Protein AF-A0A7S2GRA8-F1 (afdb_monomer_lite)

Organism: NCBI:txid374047

Radius of gyration: 26.63 Å; chains: 1; bounding box: 42×101×62 Å

Foldseek 3Di:
DDDPCPPDDDDLQVLQLVLCVQQVQADPVSGGPLVVVLVVLVVVLVVCVVVVPPPVNVVSVVLNVLSSLLSLLSLLLVLLVVVQVDPDDDCPSLVSNLVSLVVCLVLLCVQPVVLSVLLCVQSPDDPVDDRHNVSSVSNLVSSLQRVVRSPHDQVSSGDHPNHRSNDDPPPPPPPCPPDDPDPDPPDDPDDPDPPPDD

Secondary structure (DSSP, 8-state):
------S---THHHHHHHHHHHHT-B-TTSSBHHHHHHHHHHHHHHHHHHTT-HHHHHHHHHHHHHHHHHHHHHHHHHHHHHHTT-SS--THHHHHHHHHHHHHHHHHHHH-HHHHHHHHHHS---SS-PPPHHHHHHHHHHHHHHGGGTT--HHHH-EETTEETTSPP------------SSSSS--SSSSSTTS--

Sequence (198 aa):
MAKEAKKGGMMMYSIANEQCNQFGVCTNSGGAKVNERLITLLYAGRSELTAVNCPPLHKTAKEIEMLLQVPLIQSTLSHMLNTGSKPSGGGGSFGALYAFSRSILPYIEEADREAAQVIARNIDFQLQNQPSNDSLDAATKALKGTIPKMGVDCDLVGRLDGRNVCASPASSRSGSVFWSLLLCAGLSLLGMVVAIVL

Structure (mmCIF, N/CA/C/O backbone):
data_AF-A0A7S2GRA8-F1
#
_entry.id   AF-A0A7S2GRA8-F1
#
loop_
_atom_site.group_PDB
_atom_site.id
_atom_site.type_symbol
_atom_site.label_atom_id
_atom_site.label_alt_id
_atom_site.label_comp_id
_atom_site.label_asym_id
_atom_site.label_entity_id
_atom_site.label_seq_id
_atom_site.pdbx_PDB_ins_code
_atom_site.Cartn_x
_atom_site.Cartn_y
_atom_site.Cartn_z
_atom_site.occupancy
_atom_site.B_iso_or_equiv
_atom_site.auth_seq_id
_atom_site.auth_comp_id
_atom_site.auth_asym_id
_atom_site.auth_atom_id
_atom_site.pdbx_PDB_model_num
ATOM 1 N N . MET A 1 1 ? -9.975 21.457 3.766 1.00 39.50 1 MET A N 1
ATOM 2 C CA . MET A 1 1 ? -9.103 20.668 2.868 1.00 39.50 1 MET A CA 1
ATOM 3 C C . MET A 1 1 ? -7.891 21.528 2.530 1.00 39.50 1 MET A C 1
ATOM 5 O O . MET A 1 1 ? -8.066 22.734 2.467 1.00 39.50 1 MET A O 1
ATOM 9 N N . ALA A 1 2 ? -6.704 20.931 2.382 1.00 39.34 2 ALA A N 1
ATOM 10 C CA . ALA A 1 2 ? -5.393 21.582 2.205 1.00 39.34 2 ALA A CA 1
ATOM 11 C C . ALA A 1 2 ? -4.771 22.221 3.465 1.00 39.34 2 ALA A C 1
ATOM 13 O O . ALA A 1 2 ? -4.639 23.435 3.584 1.00 39.34 2 ALA A O 1
ATOM 14 N N . LYS A 1 3 ? -4.302 21.383 4.394 1.00 38.22 3 LYS A N 1
ATOM 15 C CA . LYS A 1 3 ? -3.227 21.787 5.308 1.00 38.22 3 LYS A CA 1
ATOM 16 C C . LYS A 1 3 ? -2.264 20.627 5.542 1.00 38.22 3 LYS A C 1
ATOM 18 O O . LYS A 1 3 ? -2.129 20.192 6.668 1.00 38.22 3 LYS A O 1
ATOM 23 N N . GLU A 1 4 ? -1.643 20.129 4.470 1.00 45.66 4 GLU A N 1
ATOM 24 C CA . GLU A 1 4 ? -0.397 19.343 4.554 1.00 45.66 4 GLU A CA 1
ATOM 25 C C . GLU A 1 4 ? 0.332 19.204 3.199 1.00 45.66 4 GLU A C 1
ATOM 27 O O . GLU A 1 4 ? 0.914 18.183 2.873 1.00 45.66 4 GLU A O 1
ATOM 32 N N . ALA A 1 5 ? 0.402 20.282 2.409 1.00 42.47 5 ALA A N 1
ATOM 33 C CA . ALA A 1 5 ? 1.281 20.347 1.232 1.00 42.47 5 ALA A CA 1
ATOM 34 C C . ALA A 1 5 ? 2.752 20.615 1.626 1.00 42.47 5 ALA A C 1
ATOM 36 O O . ALA A 1 5 ? 3.385 21.540 1.119 1.00 42.47 5 ALA A O 1
ATOM 37 N N . LYS A 1 6 ? 3.296 19.859 2.590 1.00 43.56 6 LYS A N 1
ATOM 38 C CA . LYS A 1 6 ? 4.703 19.991 3.014 1.00 43.56 6 LYS A CA 1
ATOM 39 C C . LYS A 1 6 ? 5.491 18.683 2.963 1.00 43.56 6 LYS A C 1
ATOM 41 O O . LYS A 1 6 ? 6.445 18.502 3.712 1.00 43.56 6 LYS A O 1
ATOM 46 N N . LYS A 1 7 ? 5.138 17.812 2.020 1.00 54.25 7 LYS A N 1
ATOM 47 C CA . LYS A 1 7 ? 6.040 16.819 1.430 1.00 54.25 7 LYS A CA 1
ATOM 48 C C . LYS A 1 7 ? 5.776 16.852 -0.074 1.00 54.25 7 LYS A C 1
ATOM 50 O O . LYS A 1 7 ? 4.654 16.591 -0.481 1.00 54.25 7 LYS A O 1
ATOM 55 N N . GLY A 1 8 ? 6.745 17.320 -0.864 1.00 70.94 8 GLY A N 1
ATOM 56 C CA . GLY A 1 8 ? 6.542 17.702 -2.272 1.00 70.94 8 GLY A CA 1
ATOM 57 C C . GLY A 1 8 ? 5.859 16.629 -3.133 1.00 70.94 8 GLY A C 1
ATOM 58 O O . GLY A 1 8 ? 5.887 15.456 -2.787 1.00 70.94 8 GLY A O 1
ATOM 59 N N . GLY A 1 9 ? 5.264 17.036 -4.258 1.00 80.88 9 GLY A N 1
ATOM 60 C CA . GLY A 1 9 ? 4.579 16.157 -5.219 1.00 80.88 9 GLY A CA 1
ATOM 61 C C . GLY A 1 9 ? 3.047 16.235 -5.166 1.00 80.88 9 GLY A C 1
ATOM 62 O O . GLY A 1 9 ? 2.484 17.023 -4.415 1.00 80.88 9 GLY A O 1
ATOM 63 N N . MET A 1 10 ? 2.375 15.448 -6.013 1.00 87.25 10 MET A N 1
ATOM 64 C CA . MET A 1 10 ? 0.913 15.440 -6.189 1.00 87.25 10 MET A CA 1
ATOM 65 C C . MET A 1 10 ? 0.385 14.002 -6.307 1.00 87.25 10 MET A C 1
ATOM 67 O O . MET A 1 10 ? 1.147 13.079 -6.599 1.00 87.25 10 MET A O 1
ATOM 71 N N . MET A 1 11 ? -0.928 13.817 -6.126 1.00 89.44 11 MET A N 1
ATOM 72 C CA . MET A 1 11 ? -1.616 12.523 -6.280 1.00 89.44 11 MET A CA 1
ATOM 73 C C . MET A 1 11 ? -0.978 11.420 -5.409 1.00 89.44 11 MET A C 1
ATOM 75 O O . MET A 1 11 ? -0.678 11.658 -4.239 1.00 89.44 11 MET A O 1
ATOM 79 N N . MET A 1 12 ? -0.742 10.231 -5.974 1.00 91.81 12 MET A N 1
ATOM 80 C CA . MET A 1 12 ? -0.188 9.056 -5.287 1.00 91.81 12 MET A CA 1
ATOM 81 C C . MET A 1 12 ? 1.148 9.343 -4.600 1.00 91.81 12 MET A C 1
ATOM 83 O O . MET A 1 12 ? 1.412 8.802 -3.529 1.00 91.81 12 MET A O 1
ATOM 87 N N . TYR A 1 13 ? 1.951 10.249 -5.167 1.00 93.00 13 TYR A N 1
ATOM 8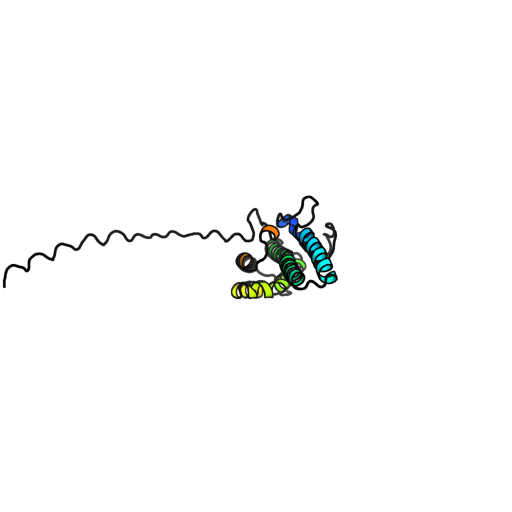8 C CA . TYR A 1 13 ? 3.219 10.650 -4.567 1.00 93.00 13 TYR A CA 1
ATOM 89 C C . TYR A 1 13 ? 3.011 11.377 -3.232 1.00 93.00 13 TYR A C 1
ATOM 91 O O . TYR A 1 13 ? 3.686 11.062 -2.250 1.00 93.00 13 TYR A O 1
ATOM 99 N N . SER A 1 14 ? 2.061 12.322 -3.185 1.00 92.56 14 SER A N 1
ATOM 100 C CA . SER A 1 14 ? 1.700 13.041 -1.951 1.00 92.56 14 SER A CA 1
ATOM 101 C C . SER A 1 14 ? 1.118 12.082 -0.922 1.00 92.56 14 SER A C 1
ATOM 103 O O . SER A 1 14 ? 1.583 12.051 0.212 1.00 92.56 14 SER A O 1
ATOM 105 N N . ILE A 1 15 ? 0.181 11.229 -1.350 1.00 92.31 15 ILE A N 1
ATOM 106 C CA . ILE A 1 15 ? -0.487 10.256 -0.478 1.00 92.31 15 ILE A CA 1
ATOM 107 C C . ILE A 1 15 ? 0.546 9.337 0.188 1.00 92.31 15 ILE A C 1
ATOM 109 O O . ILE A 1 15 ? 0.558 9.201 1.408 1.00 92.31 15 ILE A O 1
ATOM 113 N N . ALA A 1 16 ? 1.479 8.761 -0.574 1.00 94.75 16 ALA A N 1
ATOM 114 C CA . ALA A 1 16 ? 2.522 7.910 -0.003 1.00 94.75 16 ALA A CA 1
ATOM 115 C C . ALA A 1 16 ? 3.389 8.657 1.029 1.00 94.75 16 ALA A C 1
ATOM 117 O O . ALA A 1 16 ? 3.732 8.112 2.080 1.00 94.75 16 ALA A O 1
ATOM 118 N N . ASN A 1 17 ? 3.731 9.920 0.759 1.00 93.19 17 ASN A N 1
ATOM 119 C CA . ASN A 1 17 ? 4.527 10.741 1.671 1.00 93.19 17 ASN A CA 1
ATOM 120 C C . ASN A 1 17 ? 3.779 11.094 2.967 1.00 93.19 17 ASN A C 1
ATOM 122 O O . ASN A 1 17 ? 4.399 11.121 4.037 1.00 93.19 17 ASN A O 1
ATOM 126 N N . GLU A 1 18 ? 2.477 11.369 2.880 1.00 90.12 18 GLU A N 1
ATOM 127 C CA . GLU A 1 18 ? 1.597 11.607 4.032 1.00 90.12 18 GLU A CA 1
ATOM 128 C C . GLU A 1 18 ? 1.580 10.375 4.948 1.00 90.12 18 GLU A C 1
ATOM 130 O O . GLU A 1 18 ? 1.816 10.487 6.153 1.00 90.12 18 GLU A O 1
ATOM 135 N N . GLN A 1 19 ? 1.456 9.180 4.365 1.00 91.44 19 GLN A N 1
ATOM 136 C CA . GLN A 1 19 ? 1.376 7.936 5.127 1.00 91.44 19 GLN A CA 1
ATOM 137 C C . GLN A 1 19 ? 2.722 7.447 5.680 1.00 91.44 19 GLN A C 1
ATOM 139 O O . GLN A 1 19 ? 2.749 6.777 6.714 1.00 91.44 19 GLN A O 1
ATOM 144 N N . CYS A 1 20 ? 3.856 7.774 5.049 1.00 93.50 20 CYS A N 1
ATOM 145 C CA . CYS A 1 20 ? 5.119 7.087 5.345 1.00 93.50 20 CYS A CA 1
ATOM 146 C C . CYS A 1 20 ? 5.547 7.151 6.823 1.00 93.50 20 CYS A C 1
ATOM 148 O O . CYS A 1 20 ? 6.129 6.189 7.326 1.00 93.50 20 CYS A O 1
ATOM 150 N N . ASN A 1 21 ? 5.241 8.254 7.522 1.00 90.75 21 ASN A N 1
ATOM 151 C CA . ASN A 1 21 ? 5.603 8.439 8.931 1.00 90.75 21 ASN A CA 1
ATOM 152 C C . ASN A 1 21 ? 4.830 7.466 9.824 1.00 90.75 21 ASN A C 1
ATOM 154 O O . ASN A 1 21 ? 5.428 6.776 10.645 1.00 90.75 21 ASN A O 1
ATOM 158 N N . GLN A 1 22 ? 3.509 7.395 9.638 1.00 90.25 22 GLN A N 1
ATOM 159 C CA . GLN A 1 22 ? 2.635 6.537 10.435 1.00 90.25 22 GLN A CA 1
ATOM 160 C C . GLN A 1 22 ? 2.973 5.056 10.247 1.00 90.25 22 GLN A C 1
ATOM 162 O O . GLN A 1 22 ? 2.867 4.282 11.193 1.00 90.25 22 GLN A O 1
ATOM 167 N N . PHE A 1 23 ? 3.406 4.678 9.042 1.00 94.50 23 PHE A N 1
ATOM 168 C CA . PHE A 1 23 ? 3.730 3.294 8.702 1.00 94.50 23 PHE A CA 1
ATOM 169 C C . PHE A 1 23 ? 5.214 2.933 8.882 1.00 94.50 23 PHE A C 1
ATOM 171 O O . PHE A 1 23 ? 5.594 1.777 8.697 1.00 94.50 23 PHE A O 1
ATOM 178 N N . GLY A 1 24 ? 6.073 3.895 9.243 1.00 94.06 24 GLY A N 1
ATOM 179 C CA . GLY A 1 24 ? 7.511 3.669 9.424 1.00 94.06 24 GLY A CA 1
ATOM 180 C C . GLY A 1 24 ? 8.257 3.304 8.133 1.00 94.06 24 GLY A C 1
ATOM 181 O O . GLY A 1 24 ? 9.246 2.573 8.174 1.00 94.06 24 GLY A O 1
ATOM 182 N N . VAL A 1 25 ? 7.783 3.790 6.982 1.00 95.38 25 VAL A N 1
ATOM 183 C CA . VAL A 1 25 ? 8.318 3.467 5.641 1.00 95.38 25 VAL A CA 1
ATOM 184 C C . VAL A 1 25 ? 8.860 4.692 4.904 1.00 95.38 25 VAL A C 1
ATOM 186 O O . VAL A 1 25 ? 8.956 4.698 3.675 1.00 95.38 25 VAL A O 1
ATOM 189 N N . CYS A 1 26 ? 9.224 5.745 5.637 1.00 94.19 26 CYS A N 1
ATOM 190 C CA . CYS A 1 26 ? 9.976 6.848 5.050 1.00 94.19 26 CYS A CA 1
ATOM 191 C C . CYS A 1 26 ? 11.440 6.447 4.799 1.00 94.19 26 CYS A C 1
ATOM 193 O O . CYS A 1 26 ? 11.995 5.549 5.439 1.00 94.19 26 CYS A O 1
ATOM 195 N N . THR A 1 27 ? 12.064 7.128 3.852 1.00 92.25 27 THR A N 1
ATOM 196 C CA . THR A 1 27 ? 13.487 7.066 3.537 1.00 92.25 27 THR A CA 1
ATOM 197 C C . THR A 1 27 ? 14.236 8.101 4.378 1.00 92.25 27 THR A C 1
ATOM 199 O O . THR A 1 27 ? 13.631 8.976 5.004 1.00 92.25 27 THR A O 1
ATOM 202 N N . ASN A 1 28 ? 15.568 8.041 4.380 1.00 87.44 28 ASN A N 1
ATOM 203 C CA . ASN A 1 28 ? 16.399 8.996 5.126 1.00 87.44 28 ASN A CA 1
ATOM 204 C C . ASN A 1 28 ? 16.268 10.439 4.605 1.00 87.44 28 ASN A C 1
ATOM 206 O O . ASN A 1 28 ? 16.544 11.383 5.337 1.00 87.44 28 ASN A O 1
ATOM 210 N N . SER A 1 29 ? 15.832 10.617 3.354 1.00 83.69 29 SER A N 1
ATOM 211 C CA . SER A 1 29 ? 15.541 11.922 2.748 1.00 83.69 29 SER A CA 1
ATOM 212 C C . SER A 1 29 ? 14.146 12.460 3.107 1.00 83.69 29 SER A C 1
ATOM 214 O O . SER A 1 29 ? 13.801 13.575 2.721 1.00 83.69 29 SER A O 1
ATOM 216 N N . GLY A 1 30 ? 13.339 11.693 3.852 1.00 83.00 30 GLY A N 1
ATOM 217 C CA . GLY A 1 30 ? 11.997 12.073 4.305 1.00 83.00 30 GLY A CA 1
ATOM 218 C C . GLY A 1 30 ? 10.858 11.747 3.327 1.00 83.00 30 GLY A C 1
ATOM 219 O O . GLY A 1 30 ? 9.699 12.037 3.639 1.00 83.00 30 GLY A O 1
ATOM 220 N N . GLY A 1 31 ? 11.160 11.144 2.171 1.00 89.62 31 GLY A N 1
ATOM 221 C CA . GLY A 1 31 ? 10.169 10.652 1.205 1.00 89.62 31 GLY A CA 1
ATOM 222 C C . GLY A 1 31 ? 9.675 9.238 1.528 1.00 89.62 31 GLY A C 1
ATOM 223 O O . GLY A 1 31 ? 10.259 8.540 2.348 1.00 89.62 31 GLY A O 1
ATOM 224 N N . ALA A 1 32 ? 8.593 8.786 0.900 1.00 94.56 32 ALA A N 1
ATOM 225 C CA . ALA A 1 32 ? 8.132 7.403 1.032 1.00 94.56 32 ALA A CA 1
ATOM 226 C C . ALA A 1 32 ? 8.989 6.432 0.202 1.00 94.56 32 ALA A C 1
ATOM 228 O O . ALA A 1 32 ? 9.234 6.685 -0.977 1.00 94.56 32 ALA A O 1
ATOM 229 N N . LYS A 1 33 ? 9.361 5.270 0.761 1.00 95.94 33 LYS A N 1
ATOM 230 C CA . LYS A 1 33 ? 10.101 4.217 0.028 1.00 95.94 33 LYS A CA 1
ATOM 231 C C . LYS A 1 33 ? 9.391 3.772 -1.258 1.00 95.94 33 LYS A C 1
ATOM 233 O O . LYS A 1 33 ? 10.037 3.545 -2.278 1.00 95.94 33 LYS A O 1
ATOM 238 N N . VAL A 1 34 ? 8.056 3.708 -1.227 1.00 96.81 34 VAL A N 1
ATOM 239 C CA . VAL A 1 34 ? 7.224 3.384 -2.401 1.00 96.81 34 VAL A CA 1
ATOM 240 C C . VAL A 1 34 ? 7.456 4.367 -3.549 1.00 96.81 34 VAL A C 1
ATOM 242 O O . VAL A 1 34 ? 7.523 3.942 -4.697 1.00 96.81 34 VAL A O 1
ATOM 245 N N . ASN A 1 35 ? 7.637 5.660 -3.261 1.00 95.62 35 ASN A N 1
ATOM 246 C CA . ASN A 1 35 ? 7.857 6.671 -4.294 1.00 95.62 35 ASN A CA 1
ATOM 247 C C . ASN A 1 35 ? 9.194 6.471 -5.021 1.00 95.62 35 ASN A C 1
ATOM 249 O O . ASN A 1 35 ? 9.237 6.554 -6.247 1.00 95.62 35 ASN A O 1
ATOM 253 N N . GLU A 1 36 ? 10.272 6.158 -4.294 1.00 94.19 36 GLU A N 1
ATOM 254 C CA . GLU A 1 36 ? 11.581 5.867 -4.901 1.00 94.19 36 GLU A CA 1
ATOM 255 C C . GLU A 1 36 ? 11.516 4.622 -5.799 1.00 94.19 36 GLU A C 1
ATOM 257 O O . GLU A 1 36 ? 12.028 4.623 -6.926 1.00 94.19 36 GLU A O 1
ATOM 262 N N . ARG A 1 37 ? 10.818 3.573 -5.339 1.00 96.19 37 ARG A N 1
ATOM 263 C CA . ARG A 1 37 ? 10.623 2.353 -6.129 1.00 96.19 37 ARG A CA 1
ATOM 264 C C . ARG A 1 37 ? 9.773 2.608 -7.374 1.00 96.19 37 ARG A C 1
ATOM 266 O O . ARG A 1 37 ? 10.152 2.177 -8.461 1.00 96.19 37 ARG A O 1
ATOM 273 N N . LEU A 1 38 ? 8.670 3.342 -7.232 1.00 96.50 38 LEU A N 1
ATOM 274 C CA . LEU A 1 38 ? 7.765 3.675 -8.329 1.00 96.50 38 LEU A CA 1
ATOM 275 C C . LEU A 1 38 ? 8.483 4.470 -9.426 1.00 96.50 38 LEU A C 1
ATOM 277 O O . LEU A 1 38 ? 8.381 4.124 -10.599 1.00 96.50 38 LEU A O 1
ATOM 281 N N . ILE A 1 39 ? 9.265 5.489 -9.055 1.00 95.19 39 ILE A N 1
ATOM 282 C CA . ILE A 1 39 ? 10.054 6.280 -10.012 1.00 95.19 39 ILE A CA 1
ATOM 283 C C . ILE A 1 39 ? 11.056 5.392 -10.759 1.00 95.19 39 ILE A C 1
ATOM 285 O O . ILE A 1 39 ? 11.180 5.498 -11.978 1.00 95.19 39 ILE A O 1
ATOM 289 N N . THR A 1 40 ? 11.736 4.488 -10.050 1.00 96.94 40 THR A N 1
ATOM 290 C CA . THR A 1 40 ? 12.690 3.549 -10.661 1.00 96.94 40 THR A CA 1
ATOM 291 C C . THR A 1 40 ? 12.016 2.675 -11.722 1.00 96.94 40 THR A C 1
ATOM 293 O O . THR A 1 40 ? 12.534 2.537 -12.831 1.00 96.94 40 THR A O 1
ATOM 296 N N . LEU A 1 41 ? 10.835 2.132 -11.420 1.00 97.94 41 LEU A N 1
ATOM 297 C CA . LEU A 1 41 ? 10.081 1.304 -12.364 1.00 97.94 41 LEU A CA 1
ATOM 298 C C . LEU A 1 41 ? 9.517 2.107 -13.537 1.00 97.94 41 LEU A C 1
ATOM 300 O O . LEU A 1 41 ? 9.489 1.599 -14.651 1.00 97.94 41 LEU A O 1
ATOM 304 N N . LEU A 1 42 ? 9.125 3.367 -13.336 1.00 97.38 42 LEU A N 1
ATOM 305 C CA . LEU A 1 42 ? 8.699 4.234 -14.439 1.00 97.38 42 LEU A CA 1
ATOM 306 C C . LEU A 1 42 ? 9.846 4.497 -15.430 1.00 97.38 42 LEU A C 1
ATOM 308 O O . LEU A 1 42 ? 9.626 4.482 -16.642 1.00 97.38 42 LEU A O 1
ATOM 312 N N . TYR A 1 43 ? 11.078 4.682 -14.942 1.00 98.12 43 TYR A N 1
ATOM 313 C CA . TYR A 1 43 ? 12.256 4.773 -15.811 1.00 98.12 43 TYR A CA 1
ATOM 314 C C . TYR A 1 43 ? 12.559 3.452 -16.526 1.00 98.12 43 TYR A C 1
ATOM 316 O O . TYR A 1 43 ? 12.848 3.471 -17.725 1.00 98.12 43 TYR A O 1
ATOM 324 N N . ALA A 1 44 ? 12.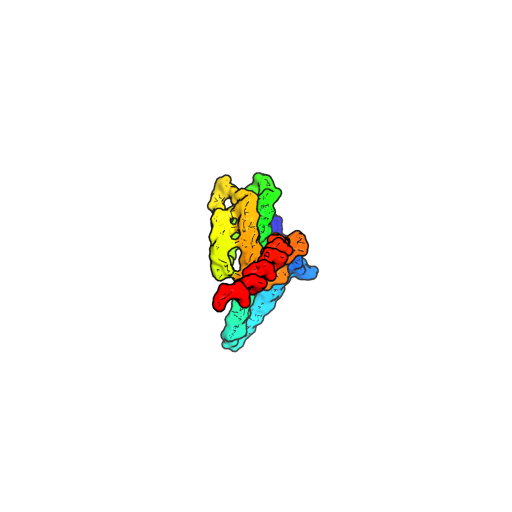456 2.317 -15.825 1.00 98.00 44 ALA A N 1
ATOM 325 C CA . ALA A 1 44 ? 12.618 0.995 -16.431 1.00 98.00 44 ALA A CA 1
ATOM 326 C C . ALA A 1 44 ? 11.582 0.762 -17.543 1.00 98.00 44 ALA A C 1
ATOM 328 O O . ALA A 1 44 ? 11.959 0.479 -18.678 1.00 98.00 44 ALA A O 1
ATOM 329 N N . GLY A 1 45 ? 10.301 1.015 -17.266 1.00 98.00 45 GLY A N 1
ATOM 330 C CA . GLY A 1 45 ? 9.210 0.856 -18.226 1.00 98.00 45 GLY A CA 1
ATOM 331 C C . GLY A 1 45 ? 9.359 1.765 -19.444 1.00 98.00 45 GLY A C 1
ATOM 332 O O . GLY A 1 45 ? 9.118 1.333 -20.569 1.00 98.00 45 GLY A O 1
ATOM 333 N N . ARG A 1 46 ? 9.842 3.005 -19.264 1.00 98.12 46 ARG A N 1
ATOM 334 C CA . ARG A 1 46 ? 10.195 3.883 -20.392 1.00 98.12 46 ARG A CA 1
ATOM 335 C C . ARG A 1 46 ? 11.272 3.253 -21.276 1.00 98.12 46 ARG A C 1
ATOM 337 O O . ARG A 1 46 ? 11.124 3.269 -22.494 1.00 98.12 46 ARG A O 1
ATOM 344 N N . SER A 1 47 ? 12.340 2.728 -20.678 1.00 98.06 47 SER A N 1
ATOM 345 C CA . SER A 1 47 ? 13.429 2.071 -21.412 1.00 98.06 47 SER A CA 1
ATOM 346 C C . SER A 1 47 ? 12.924 0.846 -22.184 1.00 98.06 47 SER A C 1
ATOM 348 O O . SER A 1 47 ? 13.180 0.700 -23.379 1.00 98.06 47 SER A O 1
ATOM 350 N N . GLU A 1 48 ? 12.117 0.009 -21.531 1.00 98.19 48 GLU A N 1
ATOM 351 C CA . GLU A 1 48 ? 11.522 -1.199 -22.112 1.00 98.19 48 GLU A CA 1
ATOM 352 C C . GLU A 1 48 ? 10.566 -0.875 -23.269 1.00 98.19 48 GLU A C 1
ATOM 354 O O . GLU A 1 48 ? 10.614 -1.544 -24.301 1.00 98.19 48 GLU A O 1
ATOM 359 N N . LEU A 1 49 ? 9.766 0.191 -23.145 1.00 97.44 49 LEU A N 1
ATOM 360 C CA . LEU A 1 49 ? 8.928 0.715 -24.227 1.00 97.44 49 LEU A CA 1
ATOM 361 C C . LEU A 1 49 ? 9.768 1.173 -25.421 1.00 97.44 49 LEU A C 1
ATOM 363 O O . LEU A 1 49 ? 9.465 0.809 -26.555 1.00 97.44 49 LEU A O 1
ATOM 367 N N . THR A 1 50 ? 10.837 1.940 -25.183 1.00 97.69 50 THR A N 1
ATOM 368 C CA . THR A 1 50 ? 11.714 2.410 -26.268 1.00 97.69 50 THR A CA 1
ATOM 369 C C . THR A 1 50 ? 12.465 1.274 -26.958 1.00 97.69 50 THR A C 1
ATOM 371 O O . THR A 1 50 ? 12.737 1.361 -28.151 1.00 97.69 50 THR A O 1
ATOM 374 N N . ALA A 1 51 ? 12.761 0.199 -26.227 1.00 97.38 51 ALA A N 1
ATOM 375 C CA . ALA A 1 51 ? 13.400 -1.002 -26.750 1.00 97.38 51 ALA A CA 1
ATOM 376 C C . ALA A 1 51 ? 12.406 -2.009 -27.361 1.00 97.38 51 ALA A C 1
ATOM 378 O O . ALA A 1 51 ? 12.835 -3.050 -27.853 1.00 97.38 51 ALA A O 1
ATOM 379 N N . VAL A 1 52 ? 11.095 -1.730 -27.318 1.00 97.06 52 VAL A N 1
ATOM 380 C CA . VAL A 1 52 ? 10.024 -2.631 -27.785 1.00 97.06 52 VAL A CA 1
ATOM 381 C C . VAL A 1 52 ? 10.095 -4.014 -27.106 1.00 97.06 52 VAL A C 1
ATOM 383 O O . VAL A 1 52 ? 9.843 -5.054 -27.710 1.00 97.06 52 VAL A O 1
ATOM 386 N N . ASN A 1 53 ? 10.456 -4.043 -25.820 1.00 97.19 53 ASN A N 1
ATOM 387 C CA . ASN A 1 53 ? 10.658 -5.278 -25.065 1.00 97.19 53 ASN A CA 1
ATOM 388 C C . ASN A 1 53 ? 9.435 -5.604 -24.190 1.00 97.19 53 ASN A C 1
ATOM 390 O O . ASN A 1 53 ? 9.357 -5.215 -23.024 1.00 97.19 53 ASN A O 1
ATOM 394 N N . CYS A 1 54 ? 8.454 -6.307 -24.765 1.00 96.50 54 CYS A N 1
ATOM 395 C CA . CYS A 1 54 ? 7.158 -6.553 -24.122 1.00 96.50 54 CYS A CA 1
ATOM 396 C C . CYS A 1 54 ? 7.203 -7.412 -22.839 1.00 96.50 54 CYS A C 1
ATOM 398 O O . CYS A 1 54 ? 6.485 -7.066 -21.899 1.00 96.50 54 CYS A O 1
ATOM 400 N N . PRO A 1 55 ? 7.985 -8.512 -22.737 1.00 97.31 55 PRO A N 1
ATOM 401 C CA . PRO A 1 55 ? 7.938 -9.354 -21.538 1.00 97.31 55 PRO A CA 1
ATOM 402 C C . PRO A 1 55 ? 8.411 -8.646 -20.250 1.00 97.31 55 PRO A C 1
ATOM 404 O O . PRO A 1 55 ? 7.690 -8.714 -19.251 1.00 97.31 55 PRO A O 1
ATOM 407 N N . PRO A 1 56 ? 9.551 -7.921 -20.233 1.00 97.06 56 PRO A N 1
ATOM 408 C CA . PRO A 1 56 ? 9.942 -7.098 -19.088 1.00 97.06 56 PRO A CA 1
ATOM 409 C C . PRO A 1 56 ? 8.949 -5.971 -18.816 1.00 97.06 56 PRO A C 1
ATOM 411 O O . PRO A 1 56 ? 8.547 -5.801 -17.669 1.00 97.06 56 PRO A O 1
ATOM 414 N N . LEU A 1 57 ? 8.448 -5.309 -19.866 1.00 97.81 57 LEU A N 1
ATOM 415 C CA . LEU A 1 57 ? 7.446 -4.253 -19.725 1.00 97.81 57 LEU A CA 1
ATOM 416 C C . LEU A 1 57 ? 6.190 -4.732 -18.990 1.00 97.81 57 LEU A C 1
ATOM 418 O O . LEU A 1 57 ? 5.695 -4.043 -18.100 1.00 97.81 57 LEU A O 1
ATOM 422 N N . HIS A 1 58 ? 5.688 -5.924 -19.323 1.00 97.81 58 HIS A N 1
ATOM 423 C CA . HIS A 1 58 ? 4.539 -6.511 -18.637 1.00 97.81 58 HIS A CA 1
ATOM 424 C C . HIS A 1 58 ? 4.826 -6.745 -17.145 1.00 97.81 58 HIS A C 1
ATOM 426 O O . HIS A 1 58 ? 3.981 -6.467 -16.293 1.00 97.81 58 HIS A O 1
ATOM 432 N N . LYS A 1 59 ? 6.032 -7.217 -16.806 1.00 97.56 59 LYS A N 1
ATOM 433 C CA . LYS A 1 59 ? 6.452 -7.394 -15.410 1.00 97.56 59 LYS A CA 1
ATOM 434 C C . LYS A 1 59 ? 6.549 -6.051 -14.678 1.00 97.56 59 LYS A C 1
ATOM 436 O O . LYS A 1 59 ? 6.020 -5.933 -13.576 1.00 97.56 59 LYS A O 1
ATOM 441 N N . THR A 1 60 ? 7.169 -5.048 -15.296 1.00 98.25 60 THR A N 1
ATOM 442 C CA . THR A 1 60 ? 7.310 -3.694 -14.746 1.00 98.25 60 THR A CA 1
ATOM 443 C C . THR A 1 60 ? 5.949 -3.046 -14.495 1.00 98.25 60 THR A C 1
ATOM 445 O O . THR A 1 60 ? 5.719 -2.502 -13.417 1.00 98.25 60 THR A O 1
ATOM 448 N N . ALA A 1 61 ? 5.017 -3.150 -15.448 1.00 97.56 61 ALA A N 1
ATOM 449 C CA . ALA A 1 61 ? 3.658 -2.630 -15.305 1.00 97.56 61 ALA A CA 1
ATOM 450 C C . ALA A 1 61 ? 2.917 -3.280 -14.127 1.00 97.56 61 ALA A C 1
ATOM 452 O O . ALA A 1 61 ? 2.318 -2.574 -13.316 1.00 97.56 61 ALA A O 1
ATOM 453 N N . LYS A 1 62 ? 3.026 -4.608 -13.983 1.00 96.31 62 LYS A N 1
ATOM 454 C CA . LYS A 1 62 ? 2.428 -5.326 -12.853 1.00 96.31 62 LYS A CA 1
ATOM 455 C C . LYS A 1 62 ? 3.047 -4.914 -11.516 1.00 96.31 62 LYS A C 1
ATOM 457 O O . LYS A 1 62 ? 2.335 -4.754 -10.533 1.00 96.31 62 LYS A O 1
ATOM 462 N N . GLU A 1 63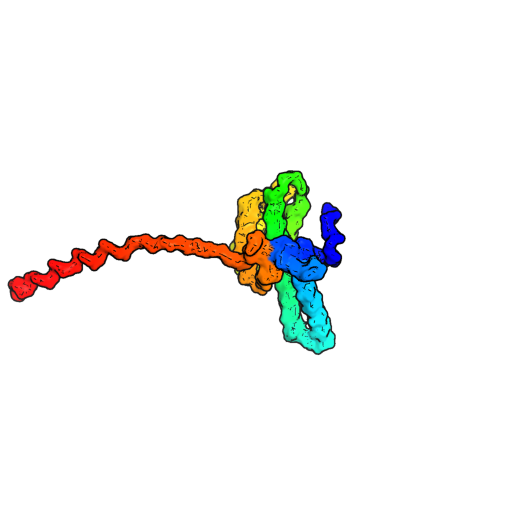 ? 4.357 -4.691 -11.458 1.00 96.94 63 GLU A N 1
ATOM 463 C CA . GLU A 1 63 ? 5.004 -4.221 -10.228 1.00 96.94 63 GLU A CA 1
ATOM 464 C C . GLU A 1 63 ? 4.572 -2.790 -9.855 1.00 96.94 63 GLU A C 1
ATOM 466 O O . GLU A 1 63 ? 4.325 -2.504 -8.683 1.00 96.94 63 GLU A O 1
ATOM 471 N N . ILE A 1 64 ? 4.403 -1.905 -10.845 1.00 97.50 64 ILE A N 1
ATOM 472 C CA . ILE A 1 64 ? 3.843 -0.559 -10.646 1.00 97.50 64 ILE A CA 1
ATOM 473 C C . ILE A 1 64 ? 2.426 -0.639 -10.073 1.00 97.50 64 ILE A C 1
ATOM 475 O O . ILE A 1 64 ? 2.128 0.051 -9.099 1.00 97.50 64 ILE A O 1
ATOM 479 N N . GLU A 1 65 ? 1.565 -1.482 -10.645 1.00 95.50 65 GLU A N 1
ATOM 480 C CA . GLU A 1 65 ? 0.196 -1.694 -10.168 1.00 95.50 65 GLU A CA 1
ATOM 481 C C . GLU A 1 65 ? 0.178 -2.095 -8.686 1.00 95.50 65 GLU A C 1
ATOM 483 O O . GLU A 1 65 ? -0.505 -1.459 -7.881 1.00 95.50 65 GLU A O 1
ATOM 488 N N . MET A 1 66 ? 1.002 -3.074 -8.301 1.00 95.62 66 MET A N 1
ATOM 489 C CA . MET A 1 66 ? 1.121 -3.520 -6.909 1.00 95.62 66 MET A CA 1
ATOM 490 C C . MET A 1 66 ? 1.608 -2.407 -5.972 1.00 95.62 66 MET A C 1
ATOM 492 O O . MET A 1 66 ? 1.108 -2.266 -4.856 1.00 95.62 66 MET A O 1
ATOM 496 N N . LEU A 1 67 ? 2.556 -1.578 -6.416 1.00 97.00 67 LEU A N 1
ATOM 497 C CA . LEU A 1 67 ? 3.066 -0.461 -5.617 1.00 97.00 67 LEU A CA 1
ATOM 498 C C . LEU A 1 67 ? 2.046 0.656 -5.430 1.00 97.00 67 LEU A C 1
ATOM 500 O O . LEU A 1 67 ? 2.032 1.282 -4.373 1.00 97.00 67 LEU A O 1
ATOM 504 N N . LEU A 1 68 ? 1.188 0.906 -6.420 1.00 96.50 68 LEU A N 1
ATOM 505 C CA . LEU A 1 68 ? 0.126 1.906 -6.315 1.00 96.50 68 LEU A CA 1
ATOM 506 C C . LEU A 1 68 ? -0.950 1.499 -5.301 1.00 96.50 68 LEU A C 1
ATOM 508 O O . LEU A 1 68 ? -1.570 2.372 -4.697 1.00 96.50 68 LEU A O 1
ATOM 512 N N . GLN A 1 69 ? -1.137 0.201 -5.050 1.00 97.00 69 GLN A N 1
ATOM 513 C CA . GLN A 1 69 ? -2.057 -0.275 -4.013 1.00 97.00 69 GLN A CA 1
ATOM 514 C C . GLN A 1 69 ? -1.558 0.039 -2.594 1.00 97.00 69 GLN A C 1
ATOM 516 O O . GLN A 1 69 ? -2.369 0.308 -1.709 1.00 97.00 69 GLN A O 1
ATOM 521 N N . VAL A 1 70 ? -0.239 0.065 -2.363 1.00 97.44 70 VAL A N 1
ATOM 522 C CA . VAL A 1 70 ? 0.357 0.298 -1.033 1.00 97.44 70 VAL A CA 1
ATOM 523 C C . VAL A 1 70 ? -0.120 1.602 -0.370 1.00 97.44 70 VAL A C 1
ATOM 525 O O . VAL A 1 70 ? -0.659 1.522 0.738 1.00 97.44 70 VAL A O 1
ATOM 528 N N . PRO A 1 71 ? 0.008 2.795 -0.988 1.00 96.44 71 PRO A N 1
ATOM 529 C CA . PRO A 1 71 ? -0.464 4.033 -0.374 1.00 96.44 71 PRO A CA 1
ATOM 530 C C . PRO A 1 71 ? -1.983 4.044 -0.173 1.00 96.44 71 PRO A C 1
ATOM 532 O O . PRO A 1 71 ? -2.455 4.610 0.806 1.00 96.44 71 PRO A O 1
ATOM 535 N N . LEU A 1 72 ? -2.762 3.371 -1.027 1.00 97.12 72 LEU A N 1
ATOM 536 C CA . LEU A 1 72 ? -4.215 3.282 -0.853 1.00 97.12 72 LEU A CA 1
ATOM 537 C C . LEU A 1 72 ? -4.597 2.412 0.352 1.00 97.12 72 LEU A C 1
ATOM 539 O O . LEU A 1 72 ? -5.483 2.782 1.125 1.00 97.12 72 LEU A O 1
ATOM 543 N N . ILE A 1 73 ? -3.904 1.286 0.553 1.00 97.31 73 ILE A N 1
ATOM 544 C CA . ILE A 1 73 ? -4.041 0.435 1.744 1.00 97.31 73 ILE A CA 1
ATOM 545 C C . ILE A 1 73 ? -3.680 1.238 2.998 1.00 97.31 73 ILE A C 1
ATOM 547 O O . ILE A 1 73 ? -4.441 1.257 3.968 1.00 97.31 73 ILE A O 1
ATOM 551 N N . GLN A 1 74 ? -2.543 1.937 2.969 1.00 96.12 74 GLN A N 1
ATOM 552 C CA . GLN A 1 74 ? -2.070 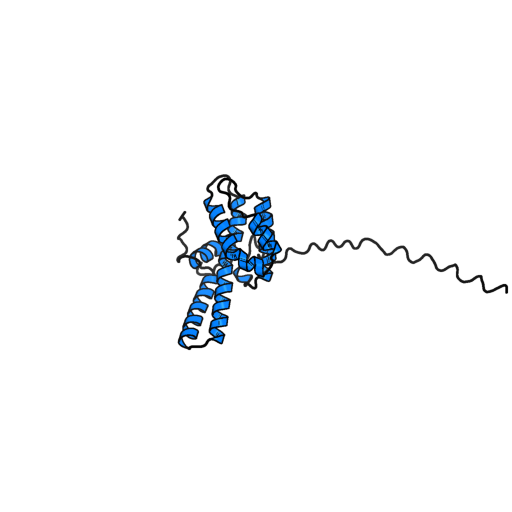2.750 4.086 1.00 96.12 74 GLN A CA 1
ATOM 553 C C . GLN A 1 74 ? -3.047 3.874 4.437 1.00 96.12 74 GLN A C 1
ATOM 555 O O . GLN A 1 74 ? -3.354 4.077 5.613 1.00 96.12 74 GLN A O 1
ATOM 560 N N . SER A 1 75 ? -3.552 4.604 3.443 1.00 94.75 75 SER A N 1
ATOM 561 C CA . SER A 1 75 ? -4.542 5.662 3.652 1.00 94.75 75 SER A CA 1
ATOM 562 C C . SER A 1 75 ? -5.852 5.104 4.181 1.00 94.75 75 SER A C 1
ATOM 564 O O . SER A 1 75 ? -6.384 5.639 5.150 1.00 94.75 75 SER A O 1
ATOM 566 N N . THR A 1 76 ? -6.334 3.987 3.631 1.00 95.31 76 THR A N 1
ATOM 567 C CA . THR A 1 76 ? -7.549 3.327 4.126 1.00 95.31 76 THR A CA 1
ATOM 568 C C . THR A 1 76 ? -7.412 2.970 5.608 1.00 95.31 76 THR A C 1
ATOM 570 O O . THR A 1 76 ? -8.238 3.388 6.416 1.00 95.31 76 THR A O 1
ATOM 573 N N . LEU A 1 77 ? -6.334 2.280 5.997 1.00 94.50 77 LEU A N 1
ATOM 574 C CA . LEU A 1 77 ? -6.086 1.902 7.393 1.00 94.50 77 LEU A CA 1
ATOM 575 C C . LEU A 1 77 ? -5.921 3.115 8.314 1.00 94.50 77 LEU A C 1
ATOM 577 O O . LEU A 1 77 ? -6.498 3.153 9.397 1.00 94.50 77 LEU A O 1
ATOM 581 N N . SER A 1 78 ? -5.154 4.120 7.896 1.00 92.12 78 SER A N 1
ATOM 582 C CA . SER A 1 78 ? -4.960 5.337 8.685 1.00 92.12 78 SER A CA 1
ATOM 583 C C . SER A 1 78 ? -6.276 6.061 8.935 1.00 92.12 78 SER A C 1
ATOM 585 O O . SER A 1 78 ? -6.572 6.432 10.071 1.00 92.12 78 SER A O 1
ATOM 587 N N . HIS A 1 79 ? -7.107 6.214 7.904 1.00 90.88 79 HIS A N 1
ATOM 588 C CA . HIS A 1 79 ? -8.402 6.854 8.059 1.00 90.88 79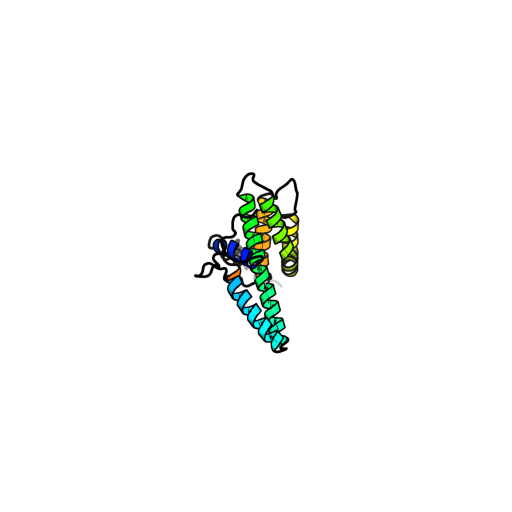 HIS A CA 1
ATOM 589 C C . HIS A 1 79 ? -9.370 6.018 8.905 1.00 90.88 79 HIS A C 1
ATOM 591 O O . HIS A 1 79 ? -10.117 6.618 9.676 1.00 90.88 79 HIS A O 1
ATOM 597 N N . MET A 1 80 ? -9.341 4.679 8.848 1.00 90.50 80 MET A N 1
ATOM 598 C CA . MET A 1 80 ? -10.134 3.835 9.761 1.00 90.50 80 MET A CA 1
ATOM 599 C C . MET A 1 80 ? -9.770 4.118 11.226 1.00 90.50 80 MET A C 1
ATOM 601 O O . MET A 1 80 ? -10.649 4.399 12.036 1.00 90.50 80 MET A O 1
ATOM 605 N N . LEU A 1 81 ? -8.473 4.135 11.548 1.00 86.81 81 LEU A N 1
ATOM 606 C CA . LEU A 1 81 ? -7.973 4.327 12.917 1.00 86.81 81 LEU A CA 1
ATOM 607 C C . LEU A 1 81 ? -8.196 5.753 13.444 1.00 86.81 81 LEU A C 1
ATOM 609 O O . LEU A 1 81 ? -8.473 5.970 14.623 1.00 86.81 81 LEU A O 1
ATOM 613 N N . ASN A 1 82 ? -8.096 6.745 12.561 1.00 81.25 82 ASN A N 1
ATOM 614 C CA . ASN A 1 82 ? -8.183 8.152 12.938 1.00 81.25 82 ASN A CA 1
ATOM 615 C C . ASN A 1 82 ? -9.621 8.696 12.960 1.00 81.25 82 ASN A C 1
ATOM 617 O O . ASN A 1 82 ? -9.864 9.721 13.599 1.00 81.25 82 ASN A O 1
ATOM 621 N N . THR A 1 83 ? -10.573 8.036 12.287 1.00 73.50 83 THR A N 1
ATOM 622 C CA . THR A 1 83 ? -11.979 8.485 12.241 1.00 73.50 83 THR A CA 1
ATOM 623 C C . THR A 1 83 ? -12.695 8.268 13.580 1.00 73.50 83 THR A C 1
ATOM 625 O O . THR A 1 83 ? -13.452 9.141 13.986 1.00 73.50 83 THR A O 1
ATOM 628 N N . GLY A 1 84 ? -12.391 7.196 14.323 1.00 58.88 84 GLY A N 1
ATOM 629 C CA . GLY A 1 84 ? -12.976 6.948 15.655 1.00 58.88 84 GLY A CA 1
ATOM 630 C C . GLY A 1 84 ? -12.434 7.844 16.781 1.00 58.88 84 GLY A C 1
ATOM 631 O O . GLY A 1 84 ? -13.043 7.953 17.842 1.00 58.88 84 GLY A O 1
ATOM 632 N N . SER A 1 85 ? -11.301 8.520 16.555 1.00 53.34 85 SER A N 1
ATOM 633 C CA . SER A 1 85 ? -10.553 9.253 17.593 1.00 53.34 85 SER A CA 1
ATOM 634 C C . SER A 1 85 ? -10.848 10.761 17.655 1.00 53.34 85 SER A C 1
ATOM 636 O O . SER A 1 85 ? -10.307 11.454 18.516 1.00 53.34 85 SER A O 1
ATOM 638 N N . LYS A 1 86 ? -11.672 11.309 16.749 1.00 48.88 86 LYS A N 1
ATOM 639 C CA . LYS A 1 86 ? -11.998 12.748 16.711 1.00 48.88 86 LYS A CA 1
ATOM 640 C C . LYS A 1 86 ? -13.486 12.977 16.993 1.00 48.88 86 LYS A C 1
ATOM 642 O O . LYS A 1 86 ? -14.302 12.735 16.104 1.00 48.88 86 LYS A O 1
ATOM 647 N N . PRO A 1 87 ? -13.861 13.481 18.185 1.00 40.28 87 PRO A N 1
ATOM 648 C CA . PRO A 1 87 ? -15.235 13.878 18.443 1.00 40.28 87 PRO A CA 1
ATOM 649 C C . PRO A 1 87 ? -15.562 15.107 17.585 1.00 40.28 87 PRO A C 1
ATOM 651 O O . PRO A 1 87 ? -14.847 16.106 17.619 1.00 40.28 87 PRO A O 1
ATOM 654 N N . SER A 1 88 ? -16.635 15.006 16.796 1.00 43.59 88 SER A N 1
ATOM 655 C CA . SER A 1 88 ? -17.322 16.113 16.111 1.00 43.59 88 SER A CA 1
ATOM 656 C C . SER A 1 88 ? -16.418 17.092 15.340 1.00 43.59 88 SER A C 1
ATOM 658 O O . SER A 1 88 ? -16.052 18.156 15.836 1.00 43.59 88 SER A O 1
ATOM 660 N N . GLY A 1 89 ? -16.101 16.771 14.081 1.00 38.66 89 GLY A N 1
ATOM 661 C CA . GLY A 1 89 ? -15.328 17.681 13.231 1.00 38.66 89 GLY A CA 1
ATOM 662 C C . GLY A 1 89 ? -15.158 17.244 11.777 1.00 38.66 89 GLY A C 1
ATOM 663 O O . GLY A 1 89 ? -14.039 16.996 11.342 1.00 38.66 89 GLY A O 1
ATOM 664 N N . GLY A 1 90 ? -16.258 17.208 11.016 1.00 42.16 90 GLY A N 1
ATOM 665 C CA . GLY A 1 90 ? -16.255 17.292 9.549 1.00 42.16 90 GLY A CA 1
ATOM 666 C C . GLY A 1 90 ? -16.176 15.961 8.792 1.00 42.16 90 GLY A C 1
ATOM 667 O O . GLY A 1 90 ? -15.170 15.256 8.827 1.00 42.16 90 GLY A O 1
ATOM 668 N N . GLY A 1 91 ? -17.203 15.670 7.985 1.00 50.31 91 GLY A N 1
ATOM 669 C CA . GLY A 1 91 ? -17.294 14.496 7.100 1.00 50.31 91 GLY A CA 1
ATOM 670 C C . GLY A 1 91 ? -16.173 14.335 6.056 1.00 50.31 91 GLY A C 1
ATOM 671 O O . GLY A 1 91 ? -16.177 13.359 5.315 1.00 50.31 91 GLY A O 1
ATOM 672 N N . GLY A 1 92 ? -15.181 15.234 6.012 1.00 58.84 92 GLY A N 1
ATOM 673 C CA . GLY A 1 92 ? -14.014 15.126 5.132 1.00 58.84 92 GLY A CA 1
ATOM 674 C C . GLY A 1 92 ? -13.119 13.915 5.426 1.00 58.84 92 GLY A C 1
ATOM 675 O O . GLY A 1 92 ? -12.615 13.313 4.484 1.00 58.84 92 GLY A O 1
ATOM 676 N N . SER A 1 93 ? -12.964 13.510 6.696 1.00 74.88 93 SER A N 1
ATOM 677 C CA . SER A 1 93 ? -12.185 12.301 7.043 1.00 74.88 93 SER A CA 1
ATOM 678 C C . SER A 1 93 ? -12.889 11.023 6.585 1.00 74.88 93 SER A C 1
ATOM 680 O O . SER A 1 93 ? -12.249 10.102 6.083 1.00 74.88 93 SER A O 1
ATOM 682 N N . PHE A 1 94 ? -14.219 10.986 6.704 1.00 82.81 94 PHE A N 1
ATOM 683 C CA . PHE A 1 94 ? -15.006 9.828 6.297 1.00 82.81 94 PHE A CA 1
ATOM 684 C C . PHE A 1 94 ? -15.178 9.737 4.774 1.00 82.81 94 PHE A C 1
ATOM 686 O O . PHE A 1 94 ? -15.082 8.651 4.215 1.00 82.81 94 PHE A O 1
ATOM 693 N N . GLY A 1 95 ? -15.349 10.867 4.081 1.00 86.50 95 GLY A N 1
ATOM 694 C CA . GLY A 1 95 ? -15.354 10.893 2.616 1.00 86.50 95 GLY A CA 1
ATOM 695 C C . GLY A 1 95 ? -14.038 10.385 2.022 1.00 86.50 95 GLY A C 1
ATOM 696 O O . GLY A 1 95 ? -14.059 9.585 1.089 1.00 86.50 95 GLY A O 1
ATOM 697 N N . ALA A 1 96 ? -12.900 10.778 2.607 1.00 88.38 96 ALA A N 1
ATOM 698 C CA . ALA A 1 96 ? -11.594 10.241 2.229 1.00 88.38 96 ALA A CA 1
ATOM 699 C C . ALA A 1 96 ? -11.498 8.732 2.506 1.00 88.38 96 ALA A C 1
ATOM 701 O O . ALA A 1 96 ? -11.114 7.978 1.614 1.00 88.38 96 ALA A O 1
ATOM 702 N N . LEU A 1 97 ? -11.913 8.276 3.698 1.00 91.44 97 LEU A N 1
ATOM 703 C CA . LEU A 1 97 ? -11.962 6.849 4.031 1.00 91.44 97 LEU A CA 1
ATOM 704 C C . LEU A 1 97 ? -12.773 6.052 3.003 1.00 91.44 97 LEU A C 1
ATOM 706 O O . LEU A 1 97 ? -12.300 5.039 2.490 1.00 91.44 97 LEU A O 1
ATOM 710 N N . TYR A 1 98 ? -13.981 6.520 2.687 1.00 93.00 98 TYR A N 1
ATOM 711 C CA . TYR A 1 98 ? -14.844 5.881 1.705 1.00 93.00 98 TYR A CA 1
ATOM 712 C C . TYR A 1 98 ? -14.159 5.818 0.338 1.00 93.00 98 TYR A C 1
ATOM 714 O O . TYR A 1 98 ? -14.026 4.729 -0.214 1.00 93.00 98 TYR A O 1
ATOM 722 N N . ALA A 1 99 ? -13.645 6.941 -0.170 1.00 93.69 99 ALA A N 1
ATOM 723 C CA . ALA A 1 99 ? -12.972 6.991 -1.466 1.00 93.69 99 ALA A CA 1
ATOM 724 C C . ALA A 1 99 ? -11.781 6.017 -1.548 1.00 93.69 99 ALA A C 1
ATOM 726 O O . ALA A 1 99 ? -11.702 5.224 -2.488 1.00 93.69 99 ALA A O 1
ATOM 727 N N . PHE A 1 100 ? -10.897 6.015 -0.544 1.00 95.56 100 PHE A N 1
ATOM 728 C CA . PHE A 1 100 ? -9.761 5.093 -0.511 1.00 95.56 100 PHE A CA 1
ATOM 729 C C . PHE A 1 100 ? -10.213 3.636 -0.401 1.00 95.56 100 PHE A C 1
ATOM 731 O O . PHE A 1 100 ? -9.774 2.814 -1.204 1.00 95.56 100 PHE A O 1
ATOM 738 N N . SER A 1 101 ? -11.155 3.324 0.493 1.00 96.06 101 SER A N 1
ATOM 739 C CA . SER A 1 101 ? -11.659 1.955 0.655 1.00 96.06 101 SER A CA 1
ATOM 740 C C . SER A 1 101 ? -12.275 1.407 -0.636 1.00 96.06 101 SER A C 1
ATOM 742 O O . SER A 1 101 ? -12.007 0.266 -1.002 1.00 96.06 101 SER A O 1
ATOM 744 N N . ARG A 1 102 ? -13.029 2.229 -1.382 1.00 96.81 102 ARG A N 1
ATOM 745 C CA . ARG A 1 102 ? -13.639 1.839 -2.661 1.00 96.81 102 ARG A CA 1
ATOM 746 C C . ARG A 1 102 ? -12.613 1.677 -3.773 1.00 96.81 102 ARG A C 1
ATOM 748 O O . ARG A 1 102 ? -12.797 0.806 -4.614 1.00 96.81 102 ARG A O 1
ATOM 755 N N . SER A 1 103 ? -11.528 2.451 -3.754 1.00 96.44 103 SER A N 1
ATOM 756 C CA . SER A 1 103 ? -10.463 2.335 -4.758 1.00 96.44 103 SER A CA 1
ATOM 757 C C . SER A 1 103 ? -9.710 1.000 -4.698 1.00 96.44 103 SER A C 1
ATOM 759 O O . SER A 1 103 ? -9.274 0.508 -5.734 1.00 96.44 103 SER A O 1
ATOM 761 N N . ILE A 1 104 ? -9.592 0.393 -3.509 1.00 96.88 104 ILE A N 1
ATOM 762 C CA . ILE A 1 104 ? -8.892 -0.891 -3.322 1.00 96.88 104 ILE A CA 1
ATOM 763 C C . ILE A 1 104 ? -9.827 -2.093 -3.219 1.00 96.88 104 ILE A C 1
ATOM 765 O O . ILE A 1 104 ? -9.364 -3.229 -3.270 1.00 96.88 104 ILE A O 1
ATOM 769 N N . LEU A 1 105 ? -11.134 -1.859 -3.085 1.00 97.69 105 LEU A N 1
ATOM 770 C CA . LEU A 1 105 ? -12.120 -2.910 -2.863 1.00 97.69 105 LEU A CA 1
ATOM 771 C C . LEU A 1 105 ? -12.092 -4.030 -3.919 1.00 97.69 105 LEU A C 1
ATOM 773 O O . LEU A 1 105 ? -12.175 -5.182 -3.502 1.00 97.69 105 LEU A O 1
ATOM 777 N N . PRO A 1 106 ? -11.915 -3.759 -5.230 1.00 97.56 106 PRO A N 1
ATOM 778 C CA . PRO A 1 106 ? -11.824 -4.828 -6.227 1.00 97.56 106 PRO A CA 1
ATOM 779 C C . PRO A 1 106 ? -10.641 -5.779 -5.990 1.00 97.56 106 PRO A C 1
ATOM 781 O O . PRO A 1 106 ? -10.801 -6.991 -6.084 1.00 97.56 106 PRO A O 1
ATOM 784 N N . TYR A 1 107 ? -9.477 -5.247 -5.602 1.00 97.50 107 TYR A N 1
ATOM 785 C CA . TYR A 1 107 ? -8.292 -6.056 -5.287 1.00 97.50 107 TYR A CA 1
ATOM 786 C C . TYR A 1 107 ? -8.472 -6.855 -3.992 1.00 97.50 107 TYR A C 1
ATOM 788 O O . TYR A 1 107 ? -7.999 -7.983 -3.870 1.00 97.50 107 TYR A O 1
ATOM 796 N N . ILE A 1 108 ? -9.176 -6.280 -3.011 1.00 98.06 108 ILE A N 1
ATOM 797 C CA . ILE A 1 108 ? -9.550 -6.997 -1.788 1.00 98.06 108 ILE A CA 1
ATOM 798 C C . ILE A 1 108 ? -10.510 -8.133 -2.133 1.00 98.06 108 ILE A C 1
ATOM 800 O O . ILE A 1 108 ? -10.333 -9.225 -1.616 1.00 98.06 108 ILE A O 1
ATOM 804 N N . GLU A 1 109 ? -11.500 -7.903 -2.998 1.00 98.31 109 GLU A N 1
ATOM 805 C CA . GLU A 1 109 ? -12.471 -8.926 -3.394 1.00 98.31 109 GLU A CA 1
ATOM 806 C C . GLU A 1 109 ? -11.817 -10.088 -4.146 1.00 98.31 109 GLU A C 1
ATOM 808 O O . GLU A 1 109 ? -12.181 -11.241 -3.911 1.00 98.31 109 GLU A O 1
ATOM 813 N N . GLU A 1 110 ? -10.832 -9.802 -5.001 1.00 97.56 110 GLU A N 1
ATOM 814 C CA . GLU A 1 110 ? -10.025 -10.829 -5.668 1.00 97.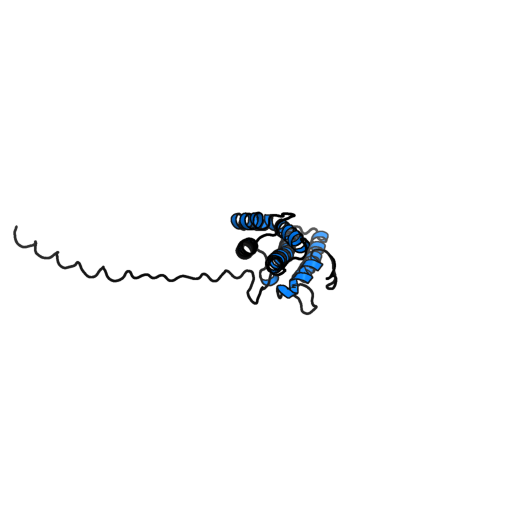56 110 GLU A CA 1
ATOM 815 C C . GLU A 1 110 ? -9.255 -11.699 -4.659 1.00 97.56 110 GLU A C 1
ATOM 817 O O . GLU A 1 110 ? -9.165 -12.915 -4.828 1.00 97.56 110 GLU A O 1
ATOM 822 N N . ALA A 1 111 ? -8.742 -11.099 -3.581 1.00 97.25 111 ALA A N 1
ATOM 823 C CA . ALA A 1 111 ? -7.959 -11.794 -2.561 1.00 97.25 111 ALA A CA 1
ATOM 824 C C . ALA A 1 111 ? -8.808 -12.479 -1.464 1.00 97.25 111 ALA A C 1
ATOM 826 O O . ALA A 1 111 ? -8.404 -13.507 -0.912 1.00 97.25 111 ALA A O 1
ATOM 827 N N . ASP A 1 112 ? -9.946 -11.888 -1.094 1.00 98.06 112 ASP A N 1
ATOM 828 C CA . ASP A 1 112 ? -10.853 -12.316 -0.023 1.00 98.06 112 ASP A CA 1
ATOM 829 C C . ASP A 1 112 ? -12.229 -11.629 -0.175 1.00 98.06 112 ASP A C 1
ATOM 831 O O . ASP A 1 112 ? -12.456 -10.495 0.273 1.00 98.06 112 ASP A O 1
ATOM 835 N N . ARG A 1 113 ? -13.169 -12.325 -0.824 1.00 98.25 113 ARG A N 1
ATOM 836 C CA . ARG A 1 113 ? -14.508 -11.796 -1.119 1.00 98.25 113 ARG A CA 1
ATOM 837 C C . ARG A 1 113 ? -15.297 -11.474 0.151 1.00 98.25 113 ARG A C 1
ATOM 839 O O . ARG A 1 113 ? -15.992 -10.458 0.203 1.00 98.25 113 ARG A O 1
ATOM 846 N N . GLU A 1 114 ? -15.204 -12.306 1.182 1.00 98.12 114 GLU A N 1
ATOM 847 C CA . GLU A 1 114 ? -15.888 -12.094 2.456 1.00 98.12 114 GLU A CA 1
ATOM 848 C C . GLU A 1 114 ? -15.388 -10.822 3.152 1.00 98.12 114 GLU A C 1
ATOM 850 O O . GLU A 1 114 ? -16.196 -10.007 3.612 1.00 98.12 114 GLU A O 1
ATOM 855 N N . ALA A 1 115 ? -14.071 -10.605 3.187 1.00 97.94 115 ALA A N 1
ATOM 856 C CA . ALA A 1 115 ? -13.480 -9.393 3.742 1.00 97.94 115 ALA A CA 1
ATOM 857 C C . ALA A 1 115 ? -13.903 -8.139 2.966 1.00 97.94 115 ALA A C 1
ATOM 859 O O . ALA A 1 115 ? -14.253 -7.130 3.586 1.00 97.94 115 ALA A O 1
ATOM 860 N N . ALA A 1 116 ? -13.952 -8.205 1.631 1.00 98.25 116 ALA A N 1
ATOM 861 C CA . ALA A 1 116 ? -14.449 -7.106 0.806 1.00 98.25 116 ALA A CA 1
ATOM 862 C C . ALA A 1 116 ? -15.892 -6.735 1.174 1.00 98.25 116 ALA A C 1
ATOM 864 O O . ALA A 1 116 ? -16.203 -5.562 1.382 1.00 98.25 116 ALA A O 1
ATOM 865 N N . GLN A 1 117 ? -16.771 -7.721 1.366 1.00 98.12 117 GLN A N 1
ATOM 866 C CA . GLN A 1 117 ? -18.138 -7.452 1.808 1.00 98.12 117 GLN A CA 1
ATOM 867 C C . GLN A 1 117 ? -18.202 -6.828 3.209 1.00 98.12 117 GLN A C 1
ATOM 869 O O . GLN A 1 117 ? -19.020 -5.938 3.452 1.00 98.12 117 GLN A O 1
ATOM 874 N N . VAL A 1 118 ? -17.360 -7.279 4.146 1.00 98.12 118 VAL A N 1
ATOM 875 C CA . VAL A 1 118 ? -17.275 -6.683 5.489 1.00 98.12 118 VAL A CA 1
ATOM 876 C C . VAL A 1 118 ? -16.867 -5.216 5.395 1.00 98.12 118 VAL A C 1
ATOM 878 O O . VAL A 1 118 ? -17.523 -4.374 6.006 1.00 98.12 118 VAL A O 1
ATOM 881 N N . ILE A 1 119 ? -15.846 -4.892 4.603 1.00 97.56 119 ILE A N 1
ATOM 882 C CA . ILE A 1 119 ? -15.378 -3.514 4.410 1.00 97.56 119 ILE A CA 1
ATOM 883 C C . ILE A 1 119 ? -16.462 -2.669 3.735 1.00 97.56 119 ILE A C 1
ATOM 885 O O . ILE A 1 119 ? -16.785 -1.588 4.221 1.00 97.56 119 ILE A O 1
ATOM 889 N N . ALA A 1 120 ? -17.084 -3.179 2.671 1.00 96.56 120 ALA A N 1
ATOM 890 C CA . ALA A 1 120 ? -18.116 -2.471 1.920 1.00 96.56 120 ALA A CA 1
ATOM 891 C C . ALA A 1 120 ? -19.348 -2.120 2.764 1.00 96.56 120 ALA A C 1
ATOM 893 O O . ALA A 1 120 ? -19.915 -1.045 2.574 1.00 96.56 120 ALA A O 1
ATOM 894 N N . ARG A 1 121 ? -19.763 -3.015 3.671 1.00 95.75 121 ARG A N 1
ATOM 895 C CA . ARG A 1 121 ? -20.908 -2.795 4.569 1.00 95.75 121 ARG A CA 1
ATOM 896 C C . ARG A 1 121 ? -20.581 -1.850 5.723 1.00 95.75 121 ARG A C 1
ATOM 898 O O . ARG A 1 121 ? -21.431 -1.065 6.116 1.00 95.75 121 ARG A O 1
ATOM 905 N N . ASN A 1 122 ? -19.374 -1.941 6.281 1.00 94.00 122 ASN A N 1
ATOM 906 C CA . ASN A 1 122 ? -18.981 -1.145 7.447 1.00 94.00 122 ASN A CA 1
ATOM 907 C C . ASN A 1 122 ? -18.444 0.248 7.082 1.00 94.00 122 ASN A C 1
ATOM 909 O O . ASN A 1 122 ? -18.409 1.130 7.935 1.00 94.00 122 ASN A O 1
ATOM 913 N N . ILE A 1 123 ? -18.039 0.458 5.827 1.00 92.00 123 ILE A N 1
ATOM 914 C CA . ILE A 1 123 ? -17.608 1.750 5.276 1.00 92.00 123 ILE A CA 1
ATOM 915 C C . ILE A 1 123 ? -18.557 2.125 4.138 1.00 92.00 123 ILE A C 1
ATOM 917 O O . ILE A 1 123 ? -18.179 2.269 2.971 1.00 92.00 123 ILE A O 1
ATOM 921 N N . ASP A 1 124 ? -19.836 2.226 4.478 1.00 88.25 124 ASP A N 1
ATOM 922 C CA . ASP A 1 124 ? -20.854 2.720 3.563 1.00 88.25 124 ASP A CA 1
ATOM 923 C C . ASP A 1 124 ? -21.110 4.207 3.801 1.00 88.25 124 ASP A C 1
ATOM 925 O O . ASP A 1 124 ? -21.323 4.636 4.936 1.00 88.25 124 ASP A O 1
ATOM 929 N N . PHE A 1 125 ? -21.036 5.011 2.740 1.00 81.31 125 PHE A N 1
ATOM 930 C CA . PHE A 1 125 ? -21.064 6.460 2.887 1.00 81.31 125 PHE A CA 1
ATOM 931 C C . PHE A 1 125 ? -22.477 6.955 3.176 1.00 81.31 125 PHE A C 1
ATOM 933 O O . PHE A 1 125 ? -23.351 6.912 2.312 1.00 81.31 125 PHE A O 1
ATOM 940 N N . GLN A 1 126 ? -22.679 7.511 4.368 1.00 78.06 126 GLN A N 1
ATOM 941 C CA . GLN A 1 126 ? -23.916 8.177 4.749 1.00 78.06 126 GLN A CA 1
ATOM 942 C C . GLN A 1 126 ? -23.634 9.639 5.106 1.00 78.06 126 GLN A C 1
ATOM 944 O O . GLN A 1 126 ? -22.744 9.946 5.894 1.00 78.06 126 GLN A O 1
ATOM 949 N N . LEU A 1 127 ? -24.416 10.559 4.531 1.00 70.75 127 LEU A N 1
ATOM 950 C CA . LEU A 1 127 ? -24.243 12.004 4.739 1.00 70.75 127 LEU A CA 1
ATOM 951 C C . LEU A 1 127 ? -24.444 12.430 6.200 1.00 70.75 127 LEU A C 1
ATOM 953 O O . LEU A 1 127 ? -23.844 13.407 6.638 1.00 70.75 127 LEU A O 1
ATOM 957 N N . GLN A 1 128 ? -25.306 11.716 6.924 1.00 72.06 128 GLN A N 1
ATOM 958 C CA . GLN A 1 128 ? -25.750 12.084 8.272 1.00 72.06 128 GLN A CA 1
ATOM 959 C C . GLN A 1 128 ? -25.153 11.196 9.369 1.00 72.06 128 GLN A C 1
ATOM 961 O O . GLN A 1 128 ? -25.161 11.587 10.531 1.00 72.06 128 GLN A O 1
ATOM 966 N N . ASN A 1 129 ? -24.608 10.030 9.009 1.00 74.25 129 ASN A N 1
ATOM 967 C CA . ASN A 1 129 ? -24.126 9.041 9.966 1.00 74.25 129 ASN A CA 1
ATOM 968 C C . ASN A 1 129 ? -22.694 8.641 9.626 1.00 74.25 129 ASN A C 1
ATOM 970 O O . ASN A 1 129 ? -22.397 8.225 8.508 1.00 74.25 129 ASN A O 1
ATOM 974 N N . GLN A 1 130 ? -21.808 8.741 10.610 1.00 77.25 130 GLN A N 1
ATOM 975 C CA . GLN A 1 130 ? -20.486 8.135 10.520 1.00 77.25 130 GLN A CA 1
ATOM 976 C C . GLN A 1 130 ? -20.554 6.671 10.977 1.00 77.25 130 GLN A C 1
ATOM 978 O O . GLN A 1 130 ? -21.413 6.333 11.797 1.00 77.25 130 GLN A O 1
ATOM 983 N N . PRO A 1 131 ? -19.671 5.797 10.463 1.00 84.25 131 PRO A N 1
ATOM 984 C CA . PRO A 1 131 ? -19.572 4.426 10.942 1.00 84.25 131 PRO A CA 1
ATOM 985 C C . PRO A 1 131 ? -19.237 4.414 12.435 1.00 84.25 131 PRO A C 1
ATOM 987 O O . PRO A 1 131 ? -18.469 5.249 12.918 1.00 84.25 131 PRO A O 1
ATOM 990 N N . SER A 1 132 ? -19.815 3.460 13.162 1.00 87.75 132 SER A N 1
ATOM 991 C CA . SER A 1 132 ? -19.479 3.247 14.568 1.00 87.75 132 SER A CA 1
ATOM 992 C C . SER A 1 132 ? -18.040 2.742 14.712 1.00 87.75 132 SER A C 1
ATOM 994 O O . SER A 1 132 ? -17.449 2.215 13.764 1.00 87.75 132 SER A O 1
ATOM 996 N N . ASN A 1 133 ? -17.480 2.851 15.919 1.00 87.50 133 ASN A N 1
ATOM 997 C CA . ASN A 1 133 ? -16.156 2.295 16.213 1.00 87.50 133 ASN A CA 1
ATOM 998 C C . ASN A 1 133 ? -16.106 0.780 15.948 1.00 87.50 133 ASN A C 1
ATOM 1000 O O . ASN A 1 133 ? -15.155 0.312 15.331 1.00 87.50 133 ASN A O 1
ATOM 1004 N N . ASP A 1 134 ? -17.167 0.039 16.287 1.00 90.62 134 ASP A N 1
ATOM 1005 C CA . ASP A 1 134 ? -17.263 -1.400 16.003 1.00 90.62 134 ASP A CA 1
ATOM 1006 C C . ASP A 1 134 ? -17.197 -1.696 14.497 1.00 90.62 134 ASP A C 1
ATOM 1008 O O . ASP A 1 134 ? -16.552 -2.655 14.066 1.00 90.62 134 ASP A O 1
ATOM 1012 N N . SER A 1 135 ? -17.831 -0.851 13.675 1.00 91.44 135 SER A N 1
ATOM 1013 C CA . SER A 1 135 ? -17.766 -0.962 12.218 1.00 91.44 135 SER A CA 1
ATOM 1014 C C . SER A 1 135 ? -16.361 -0.678 11.683 1.00 91.44 135 SER A C 1
ATOM 1016 O O . SER A 1 135 ? -15.867 -1.420 10.828 1.00 91.44 135 SER A O 1
ATOM 1018 N N . LEU A 1 136 ? -15.684 0.349 12.204 1.00 91.81 136 LEU A N 1
ATOM 1019 C CA . LEU A 1 136 ? -14.297 0.661 11.846 1.00 91.81 136 LEU A CA 1
ATOM 1020 C C . LEU A 1 136 ? -13.333 -0.462 12.258 1.00 91.81 136 LEU A C 1
ATOM 1022 O O . LEU A 1 136 ? -12.460 -0.832 11.469 1.00 91.81 136 LEU A O 1
ATOM 1026 N N . ASP A 1 137 ? -13.519 -1.060 13.433 1.00 91.94 137 ASP A N 1
ATOM 1027 C CA . ASP A 1 137 ? -12.705 -2.174 13.927 1.00 91.94 137 ASP A CA 1
ATOM 1028 C C . ASP A 1 137 ? -12.920 -3.449 13.106 1.00 91.94 137 ASP A C 1
ATOM 1030 O O . ASP A 1 137 ? -11.954 -4.116 12.715 1.00 91.94 137 ASP A O 1
ATOM 1034 N N . ALA A 1 138 ? -14.175 -3.771 12.774 1.00 95.38 138 ALA A N 1
ATOM 1035 C CA . ALA A 1 138 ? -14.506 -4.902 11.913 1.00 95.38 138 ALA A CA 1
ATOM 1036 C C . ALA A 1 138 ? -13.871 -4.753 10.521 1.00 95.38 138 ALA A C 1
ATOM 1038 O O . ALA A 1 138 ? -13.244 -5.693 10.022 1.00 95.38 138 ALA A O 1
ATOM 1039 N N . ALA A 1 139 ? -13.974 -3.565 9.916 1.00 95.88 139 ALA A N 1
ATOM 1040 C CA . ALA A 1 139 ? -13.374 -3.271 8.618 1.00 95.88 139 ALA A CA 1
ATOM 1041 C C . ALA A 1 139 ? -11.836 -3.289 8.672 1.00 95.88 139 ALA A C 1
ATOM 1043 O O . ALA A 1 139 ? -11.195 -3.850 7.783 1.00 95.88 139 ALA A O 1
ATOM 1044 N N . THR A 1 140 ? -11.240 -2.754 9.742 1.00 94.50 140 THR A N 1
ATOM 1045 C CA . THR A 1 140 ? -9.785 -2.770 9.962 1.00 94.50 140 THR A CA 1
ATOM 1046 C C . THR A 1 140 ? -9.263 -4.197 10.077 1.00 94.50 140 THR A C 1
ATOM 1048 O O . THR A 1 140 ? -8.269 -4.553 9.442 1.00 94.50 140 THR A O 1
ATOM 1051 N N . LYS A 1 141 ? -9.933 -5.042 10.868 1.00 94.75 141 LYS A N 1
ATOM 1052 C CA . LYS A 1 141 ? -9.561 -6.451 11.033 1.00 94.75 141 LYS A CA 1
ATOM 1053 C C . LYS A 1 141 ? -9.673 -7.218 9.716 1.00 94.75 141 LYS A C 1
ATOM 1055 O O . LYS A 1 141 ? -8.759 -7.976 9.396 1.00 94.75 141 LYS A O 1
ATOM 1060 N N . ALA A 1 142 ? -10.757 -7.004 8.967 1.00 97.06 142 ALA A N 1
ATOM 1061 C CA . ALA A 1 142 ? -10.950 -7.606 7.652 1.00 97.06 142 ALA A CA 1
ATOM 1062 C C . ALA A 1 142 ? -9.817 -7.208 6.696 1.00 97.06 142 ALA A C 1
ATOM 1064 O O . ALA A 1 142 ? -9.125 -8.082 6.182 1.00 97.06 142 ALA A O 1
ATOM 1065 N N . LEU A 1 143 ? -9.540 -5.906 6.555 1.00 96.62 143 LEU A N 1
ATOM 1066 C CA . LEU A 1 143 ? -8.486 -5.415 5.668 1.00 96.62 143 LEU A CA 1
ATOM 1067 C C . LEU A 1 143 ? -7.109 -5.974 6.048 1.00 96.62 143 LEU A C 1
ATOM 1069 O O . LEU A 1 143 ? -6.417 -6.526 5.197 1.00 96.62 143 LEU A O 1
ATOM 1073 N N . LYS A 1 144 ? -6.718 -5.905 7.328 1.00 95.25 144 LYS A N 1
ATOM 1074 C CA . LYS A 1 144 ? -5.418 -6.432 7.787 1.00 95.25 144 LYS A CA 1
ATOM 1075 C C . LYS A 1 144 ? -5.279 -7.938 7.546 1.00 95.25 144 LYS A C 1
ATOM 1077 O O . LYS A 1 144 ? -4.183 -8.395 7.238 1.00 95.25 144 LYS A O 1
ATOM 1082 N N . GLY A 1 145 ? -6.372 -8.697 7.652 1.00 94.75 145 GLY A N 1
ATOM 1083 C CA . GLY A 1 145 ? -6.398 -10.128 7.336 1.00 94.75 145 GLY A CA 1
ATOM 1084 C C . GLY A 1 145 ? -6.251 -10.442 5.842 1.00 94.75 145 GLY A C 1
ATOM 1085 O O . GLY A 1 145 ? -5.726 -11.502 5.499 1.00 94.75 145 GLY A O 1
ATOM 1086 N N . THR A 1 146 ? -6.670 -9.528 4.963 1.00 96.69 146 THR A N 1
ATOM 1087 C CA . THR A 1 146 ? -6.604 -9.707 3.505 1.00 96.69 146 THR A CA 1
ATOM 1088 C C . THR A 1 146 ? -5.267 -9.291 2.904 1.00 96.69 146 THR A C 1
ATOM 1090 O O . THR A 1 146 ? -4.816 -9.950 1.974 1.00 96.69 146 THR A O 1
ATOM 1093 N N . ILE A 1 147 ? -4.598 -8.255 3.429 1.00 96.00 147 ILE A N 1
ATOM 1094 C CA . ILE A 1 147 ? -3.350 -7.714 2.844 1.00 96.00 147 ILE A CA 1
ATOM 1095 C C . ILE A 1 147 ? -2.304 -8.803 2.516 1.00 96.00 147 ILE A C 1
ATOM 1097 O O . ILE A 1 147 ? -1.781 -8.774 1.401 1.00 96.00 147 ILE A O 1
ATOM 1101 N N . PRO A 1 148 ? -2.025 -9.804 3.381 1.00 94.31 148 PRO A N 1
ATOM 1102 C CA . PRO A 1 148 ? -1.063 -10.866 3.061 1.00 94.31 148 PRO A CA 1
ATOM 1103 C C . PRO A 1 148 ? -1.426 -11.712 1.829 1.00 94.31 148 PRO A C 1
ATOM 1105 O O . PRO A 1 148 ? -0.554 -12.347 1.244 1.00 94.31 148 PRO A O 1
ATOM 1108 N N . LYS A 1 149 ? -2.704 -11.735 1.434 1.00 94.69 149 LYS A N 1
ATOM 1109 C CA . LYS A 1 149 ? -3.223 -12.468 0.270 1.00 94.69 149 LYS A CA 1
ATOM 1110 C C . LYS A 1 149 ? -3.183 -11.643 -1.020 1.00 94.69 149 LYS A C 1
ATOM 1112 O O . LYS A 1 149 ? -3.291 -12.214 -2.096 1.00 94.69 149 LYS A O 1
ATOM 1117 N N . MET A 1 150 ? -3.021 -10.320 -0.928 1.00 94.19 150 MET A N 1
ATOM 1118 C CA . MET A 1 150 ? -3.065 -9.414 -2.086 1.00 94.19 150 MET A CA 1
ATOM 1119 C C . MET A 1 150 ? -1.771 -9.430 -2.914 1.00 94.19 150 MET A C 1
ATOM 1121 O O . MET A 1 150 ? -1.748 -8.885 -4.008 1.00 94.19 150 MET A O 1
ATOM 1125 N N . GLY A 1 151 ? -0.683 -10.024 -2.408 1.00 92.00 151 GLY A N 1
ATOM 1126 C CA . GLY A 1 151 ? 0.612 -10.075 -3.104 1.00 92.00 151 GLY A CA 1
ATOM 1127 C C . GLY A 1 151 ? 1.408 -8.763 -3.074 1.00 92.00 151 GLY A C 1
ATOM 1128 O O . GLY A 1 151 ? 2.401 -8.635 -3.788 1.00 92.00 151 GLY A O 1
ATOM 1129 N N . VAL A 1 152 ? 0.974 -7.781 -2.278 1.00 95.00 152 VAL A N 1
ATOM 1130 C CA . VAL A 1 152 ? 1.713 -6.531 -2.052 1.00 95.00 152 VAL A CA 1
ATOM 1131 C C . VAL A 1 152 ? 2.939 -6.773 -1.172 1.00 95.00 152 VAL A C 1
ATOM 1133 O O . VAL A 1 152 ? 2.947 -7.665 -0.322 1.00 95.00 152 VAL A O 1
ATOM 1136 N N . ASP A 1 153 ? 3.971 -5.948 -1.340 1.00 94.62 153 ASP A N 1
ATOM 1137 C CA . ASP A 1 153 ? 5.157 -6.002 -0.488 1.00 94.62 153 ASP A CA 1
ATOM 1138 C C . ASP A 1 153 ? 4.843 -5.440 0.909 1.00 94.62 153 ASP A C 1
ATOM 1140 O O . ASP A 1 153 ? 4.677 -4.234 1.115 1.00 94.62 153 ASP A O 1
ATOM 1144 N N . CYS A 1 154 ? 4.771 -6.338 1.885 1.00 94.12 154 CYS A N 1
ATOM 1145 C CA . CYS A 1 154 ? 4.454 -6.016 3.269 1.00 94.12 154 CYS A CA 1
ATOM 1146 C C . CYS A 1 154 ? 5.488 -5.127 3.964 1.00 94.12 154 CYS A C 1
ATOM 1148 O O . CYS A 1 154 ? 5.128 -4.412 4.904 1.00 94.12 154 CYS A O 1
ATOM 1150 N N . ASP A 1 155 ? 6.739 -5.112 3.505 1.00 94.38 155 ASP A N 1
ATOM 1151 C CA . ASP A 1 155 ? 7.754 -4.207 4.045 1.00 94.38 155 ASP A CA 1
ATOM 1152 C C . ASP A 1 155 ? 7.523 -2.765 3.578 1.00 94.38 155 ASP A C 1
ATOM 1154 O O . ASP A 1 155 ? 7.855 -1.815 4.294 1.00 94.38 155 ASP A O 1
ATOM 1158 N N . LEU A 1 156 ? 6.887 -2.592 2.414 1.00 96.19 156 LEU A N 1
ATOM 1159 C CA . LEU A 1 156 ? 6.447 -1.293 1.909 1.00 96.19 156 LEU A CA 1
ATOM 1160 C C . LEU A 1 156 ? 5.102 -0.857 2.494 1.00 96.19 156 LEU A C 1
ATOM 1162 O O . LEU A 1 156 ? 4.897 0.344 2.675 1.00 96.19 156 LEU A O 1
ATOM 1166 N N . VAL A 1 157 ? 4.213 -1.797 2.840 1.00 96.62 157 VAL A N 1
ATOM 1167 C CA . VAL A 1 157 ? 2.997 -1.491 3.619 1.00 96.62 157 VAL A CA 1
ATOM 1168 C C . VAL A 1 157 ? 3.377 -0.982 5.007 1.00 96.62 157 VAL A C 1
ATOM 1170 O O . VAL A 1 157 ? 2.843 0.037 5.442 1.00 96.62 157 VAL A O 1
ATOM 1173 N N . GLY A 1 158 ? 4.332 -1.633 5.673 1.00 95.50 158 GLY A N 1
ATOM 1174 C CA . GLY A 1 158 ? 4.956 -1.130 6.891 1.00 95.50 158 GLY A CA 1
ATOM 1175 C C . GLY A 1 158 ? 4.317 -1.612 8.193 1.00 95.50 158 GLY A C 1
ATOM 1176 O O . GLY A 1 158 ? 3.787 -2.722 8.307 1.00 95.50 158 GLY A O 1
ATOM 1177 N N . ARG A 1 159 ? 4.438 -0.789 9.238 1.00 94.06 159 ARG A N 1
ATOM 1178 C CA . ARG A 1 159 ? 4.086 -1.136 10.621 1.00 94.06 159 ARG A CA 1
ATOM 1179 C C . ARG A 1 159 ? 3.153 -0.099 11.228 1.00 94.06 159 ARG A C 1
ATOM 1181 O O . ARG A 1 159 ? 3.358 1.087 11.040 1.00 94.06 159 ARG A O 1
ATOM 1188 N N . LEU A 1 160 ? 2.200 -0.548 12.034 1.00 87.88 160 LEU A N 1
ATOM 1189 C CA . LEU A 1 160 ? 1.362 0.307 12.878 1.00 87.88 160 LEU A CA 1
ATOM 1190 C C . LEU A 1 160 ? 1.603 -0.066 14.340 1.00 87.88 160 LEU A C 1
ATOM 1192 O O . LEU A 1 160 ? 1.626 -1.254 14.671 1.00 87.88 160 LEU A O 1
ATOM 1196 N N . ASP A 1 161 ? 1.839 0.930 15.195 1.00 81.50 161 ASP A N 1
ATOM 1197 C CA . ASP A 1 161 ? 2.130 0.756 16.629 1.00 81.50 161 ASP A CA 1
ATOM 1198 C C . ASP A 1 161 ? 3.221 -0.290 16.901 1.00 81.50 161 ASP A C 1
ATOM 1200 O O . ASP A 1 161 ? 3.106 -1.174 17.753 1.00 81.50 161 ASP A O 1
ATOM 1204 N N . GLY A 1 162 ? 4.279 -0.250 16.088 1.00 78.44 162 GLY A N 1
ATOM 1205 C CA . GLY A 1 162 ? 5.407 -1.167 16.197 1.00 78.44 162 GLY A CA 1
ATOM 1206 C C . GLY A 1 162 ? 5.132 -2.596 15.720 1.00 78.44 162 GLY A C 1
ATOM 1207 O O . GLY A 1 162 ? 6.055 -3.405 15.775 1.00 78.44 162 GLY A O 1
ATOM 1208 N N . ARG A 1 163 ? 3.946 -2.932 15.193 1.00 84.38 163 ARG A N 1
ATOM 1209 C CA . ARG A 1 163 ? 3.623 -4.257 14.624 1.00 84.38 163 ARG A CA 1
ATOM 1210 C C . ARG A 1 163 ? 3.505 -4.196 13.104 1.00 84.38 163 ARG A C 1
ATOM 1212 O O . ARG A 1 163 ? 2.885 -3.280 12.576 1.00 84.38 163 ARG A O 1
ATOM 1219 N N . ASN A 1 164 ? 4.081 -5.174 12.400 1.00 88.12 164 ASN A N 1
ATOM 1220 C CA . ASN A 1 164 ? 3.923 -5.274 10.945 1.00 88.12 164 ASN A CA 1
ATOM 1221 C C . ASN A 1 164 ? 2.431 -5.438 10.606 1.00 88.12 164 ASN A C 1
ATOM 1223 O O . ASN A 1 164 ? 1.745 -6.252 11.225 1.00 88.12 164 ASN A O 1
ATOM 1227 N N . VAL A 1 165 ? 1.933 -4.636 9.662 1.00 91.38 165 VAL A N 1
ATOM 1228 C CA . VAL A 1 165 ? 0.517 -4.627 9.265 1.00 91.38 165 VAL A CA 1
ATOM 1229 C C . VAL A 1 165 ? 0.077 -5.988 8.730 1.00 91.38 165 VAL A C 1
ATOM 1231 O O . VAL A 1 165 ? -1.035 -6.416 9.024 1.00 91.38 165 VAL A O 1
ATOM 1234 N N . CYS A 1 166 ? 0.965 -6.671 8.009 1.00 90.81 166 CYS A N 1
ATOM 1235 C CA . CYS A 1 166 ? 0.743 -7.997 7.448 1.00 90.81 166 CYS A CA 1
ATOM 1236 C C . CYS A 1 166 ? 1.011 -9.145 8.423 1.00 90.81 166 CYS A C 1
ATOM 1238 O O . CYS A 1 166 ? 0.852 -10.309 8.050 1.00 90.81 166 CYS A O 1
ATOM 1240 N N . ALA A 1 167 ? 1.469 -8.871 9.649 1.00 84.69 167 ALA A N 1
ATOM 1241 C CA . ALA A 1 167 ? 1.653 -9.943 10.613 1.00 84.69 167 ALA A CA 1
ATOM 1242 C C . ALA A 1 167 ? 0.297 -10.607 10.872 1.00 84.69 167 ALA A C 1
ATOM 1244 O O . ALA A 1 167 ? -0.679 -9.934 11.212 1.00 84.69 167 ALA A O 1
ATOM 1245 N N . SER A 1 168 ? 0.242 -11.934 10.734 1.00 62.03 168 SER A N 1
ATOM 1246 C CA . SER A 1 168 ? -0.944 -12.679 11.146 1.00 62.03 168 SER A CA 1
ATOM 1247 C C . SER A 1 168 ? -1.235 -12.364 12.616 1.00 62.03 168 SER A C 1
ATOM 1249 O O . SER A 1 168 ? -0.289 -12.317 13.415 1.00 62.03 168 SER A O 1
ATOM 1251 N N . PRO A 1 169 ? -2.505 -12.148 13.010 1.00 54.69 169 PRO A N 1
ATOM 1252 C CA . PRO A 1 169 ? -2.835 -12.102 14.423 1.00 54.69 169 PRO A CA 1
ATOM 1253 C C . PRO A 1 169 ? -2.339 -13.418 15.011 1.00 54.69 169 PRO A C 1
ATOM 1255 O O . PRO A 1 169 ? -2.697 -14.481 14.501 1.00 54.69 169 PRO A O 1
ATOM 1258 N N . ALA A 1 170 ? -1.445 -13.340 16.002 1.00 48.81 170 ALA A N 1
ATOM 1259 C CA . ALA A 1 170 ? -0.896 -14.517 16.654 1.00 48.81 170 ALA A CA 1
ATOM 1260 C C . ALA A 1 170 ? -2.066 -15.449 16.962 1.00 48.81 170 ALA A C 1
ATOM 1262 O O . ALA A 1 170 ? -2.992 -15.064 17.680 1.00 48.81 170 ALA A O 1
ATOM 1263 N N . SER A 1 171 ? -2.074 -16.630 16.343 1.00 38.72 171 SER A N 1
ATOM 1264 C CA . SER A 1 171 ? -3.070 -17.638 16.647 1.00 38.72 171 SER A CA 1
ATOM 1265 C C . SER A 1 171 ? -2.961 -17.881 18.144 1.00 38.72 171 SER A C 1
ATOM 1267 O O . SER A 1 171 ? -1.962 -18.441 18.602 1.00 38.72 171 SER A O 1
ATOM 1269 N N . SER A 1 172 ? -3.952 -17.444 18.917 1.00 38.53 172 SER A N 1
ATOM 1270 C CA . SER A 1 172 ? -4.126 -17.971 20.257 1.00 38.53 172 SER A CA 1
ATOM 1271 C C . SER A 1 172 ? -4.521 -19.427 20.046 1.00 38.53 172 SER A C 1
ATOM 1273 O O . SER A 1 172 ? -5.692 -19.754 19.861 1.00 38.53 172 SER A O 1
ATOM 1275 N N . ARG A 1 173 ? -3.519 -20.306 19.933 1.00 40.41 173 ARG A N 1
ATOM 1276 C CA . ARG A 1 173 ? -3.700 -21.741 20.115 1.00 40.41 173 ARG A CA 1
ATOM 1277 C C . ARG A 1 173 ? -4.169 -21.878 21.557 1.00 40.41 173 ARG A C 1
ATOM 1279 O O . ARG A 1 173 ? -3.357 -21.963 22.472 1.00 40.41 173 ARG A O 1
ATOM 1286 N N . SER A 1 174 ? -5.484 -21.840 21.753 1.00 42.38 174 SER A N 1
ATOM 1287 C CA . SER A 1 174 ? -6.111 -22.372 22.952 1.00 42.38 174 SER A CA 1
ATOM 1288 C C . SER A 1 174 ? -5.776 -23.858 22.960 1.00 42.38 174 SER A C 1
ATOM 1290 O O . SER A 1 174 ? -6.391 -24.662 22.262 1.00 42.38 174 SER A O 1
ATOM 1292 N N . GLY A 1 175 ? -4.687 -24.204 23.641 1.00 42.72 175 GLY A N 1
ATOM 1293 C CA . GLY A 1 175 ? -4.295 -25.578 23.886 1.00 42.72 175 GLY A CA 1
ATOM 1294 C C . GLY A 1 175 ? -5.242 -26.187 24.907 1.00 42.72 175 GLY A C 1
ATOM 1295 O O . GLY A 1 175 ? -4.852 -26.401 26.047 1.00 42.72 175 GLY A O 1
ATOM 1296 N N . SER A 1 176 ? -6.484 -26.474 24.516 1.00 47.38 176 SER A N 1
ATOM 1297 C CA . SER A 1 176 ? -7.344 -27.388 25.263 1.00 47.38 176 SER A CA 1
ATOM 1298 C C . SER A 1 176 ? -6.971 -28.823 24.898 1.00 47.38 176 SER A C 1
ATOM 1300 O O . SER A 1 176 ? -7.702 -29.511 24.188 1.00 47.38 176 SER A O 1
ATOM 1302 N N . VAL A 1 177 ? -5.824 -29.292 25.397 1.00 51.75 177 VAL A N 1
ATOM 1303 C CA . VAL A 1 177 ? -5.604 -30.733 25.587 1.00 51.75 177 VAL A CA 1
ATOM 1304 C C . VAL A 1 177 ? -6.376 -31.111 26.848 1.00 51.75 177 VAL A C 1
ATOM 1306 O O . VAL A 1 177 ? -5.832 -31.233 27.943 1.00 51.75 177 VAL A O 1
ATOM 1309 N N . PHE A 1 178 ? -7.698 -31.165 26.698 1.00 48.94 178 PHE A N 1
ATOM 1310 C CA . PHE A 1 178 ? -8.614 -31.604 27.736 1.00 48.94 178 PHE A CA 1
ATOM 1311 C C . PHE A 1 178 ? -8.454 -33.122 27.876 1.00 48.94 178 PHE A C 1
ATOM 1313 O O . PHE A 1 178 ? -8.649 -33.874 26.925 1.00 48.94 178 PHE A O 1
ATOM 1320 N N . TRP A 1 179 ? -8.005 -33.522 29.063 1.00 42.66 179 TRP A N 1
ATOM 1321 C CA . TRP A 1 179 ? -7.904 -34.872 29.608 1.00 42.66 179 TRP A CA 1
ATOM 1322 C C . TRP A 1 179 ? -8.654 -35.976 28.847 1.00 42.66 179 TRP A C 1
ATOM 1324 O O . TRP A 1 179 ? -9.877 -36.064 28.885 1.00 42.66 179 TRP A O 1
ATOM 1334 N N . SER A 1 180 ? -7.911 -36.896 28.235 1.00 51.62 180 SER A N 1
ATOM 1335 C CA . SER A 1 180 ? -8.428 -38.203 27.808 1.00 51.62 180 SER A CA 1
ATOM 1336 C C . SER A 1 180 ? -7.327 -39.257 27.893 1.00 51.62 180 SER A C 1
ATOM 1338 O O . SER A 1 180 ? -6.949 -39.868 26.904 1.00 51.62 180 SER A O 1
ATOM 1340 N N . LEU A 1 181 ? -6.782 -39.454 29.094 1.00 48.06 181 LEU A N 1
ATOM 1341 C CA . LEU A 1 181 ? -5.921 -40.591 29.431 1.00 48.06 181 LEU A CA 1
ATOM 1342 C C . LEU A 1 181 ? -6.206 -41.014 30.876 1.00 48.06 181 LEU A C 1
ATOM 1344 O O . LEU A 1 181 ? -5.402 -40.760 31.762 1.00 48.06 181 LEU A O 1
ATOM 1348 N N . LEU A 1 182 ? -7.379 -41.607 31.130 1.00 53.09 182 LEU A N 1
ATOM 1349 C CA . LEU A 1 182 ? -7.645 -42.323 32.391 1.00 53.09 182 LEU A CA 1
ATOM 1350 C C . LEU A 1 182 ? -8.811 -43.334 32.312 1.00 53.09 182 LEU A C 1
ATOM 1352 O O . LEU A 1 182 ? -9.470 -43.584 33.313 1.00 53.09 182 LEU A O 1
ATOM 1356 N N . LEU A 1 183 ? -9.074 -43.944 31.145 1.00 54.22 183 LEU A N 1
ATOM 1357 C CA . LEU A 1 183 ? -10.171 -44.927 31.006 1.00 54.22 183 LEU A CA 1
ATOM 1358 C C . LEU A 1 183 ? -9.845 -46.225 30.237 1.00 54.22 183 LEU A C 1
ATOM 1360 O O . LEU A 1 183 ? -10.748 -47.022 30.017 1.00 54.22 183 LEU A O 1
ATOM 1364 N N . CYS A 1 184 ? -8.582 -46.511 29.895 1.00 46.09 184 CYS A N 1
ATOM 1365 C CA . CYS A 1 184 ? -8.224 -47.750 29.169 1.00 46.09 184 CYS A CA 1
ATOM 1366 C C . CYS A 1 184 ? -7.448 -48.812 29.974 1.00 46.09 184 CYS A C 1
ATOM 1368 O O . CYS A 1 184 ? -6.922 -49.743 29.378 1.00 46.09 184 CYS A O 1
ATOM 1370 N N . ALA A 1 185 ? -7.391 -48.742 31.308 1.00 45.84 185 ALA A N 1
ATOM 1371 C CA . ALA A 1 185 ? -6.659 -49.728 32.123 1.00 45.84 185 ALA A CA 1
ATOM 1372 C C . ALA A 1 185 ? -7.557 -50.537 33.085 1.00 45.84 185 ALA A C 1
ATOM 1374 O O . ALA A 1 185 ? -7.153 -50.815 34.209 1.00 45.84 185 ALA A O 1
ATOM 1375 N N . GLY A 1 186 ? -8.785 -50.886 32.673 1.00 46.66 186 GLY A N 1
ATOM 1376 C CA . GLY A 1 186 ? -9.783 -51.500 33.568 1.00 46.66 186 GLY A CA 1
ATOM 1377 C C . GLY A 1 186 ? -10.566 -52.712 33.050 1.00 46.66 186 GLY A C 1
ATOM 1378 O O . GLY A 1 186 ? -11.483 -53.141 33.740 1.00 46.66 186 GLY A O 1
ATOM 1379 N N . LEU A 1 187 ? -10.258 -53.282 31.879 1.00 51.66 187 LEU A N 1
ATOM 1380 C CA . LEU A 1 187 ? -10.936 -54.498 31.398 1.00 51.66 187 LEU A CA 1
ATOM 1381 C C . LEU A 1 187 ? -9.952 -55.488 30.758 1.00 51.66 187 LEU A C 1
ATOM 1383 O O . LEU A 1 187 ? -9.787 -55.533 29.544 1.00 51.66 187 LEU A O 1
ATOM 1387 N N . SER A 1 188 ? -9.314 -56.317 31.583 1.00 53.44 188 SER A N 1
ATOM 1388 C CA . SER A 1 188 ? -8.537 -57.478 31.115 1.00 53.44 188 SER A CA 1
ATOM 1389 C C . SER A 1 188 ? -8.612 -58.696 32.053 1.00 53.44 188 SER A C 1
ATOM 1391 O O . SER A 1 188 ? -7.686 -59.496 32.099 1.00 53.44 188 SER A O 1
ATOM 1393 N N . LEU A 1 189 ? -9.731 -58.901 32.766 1.00 50.66 189 LEU A N 1
ATOM 1394 C CA . LEU A 1 189 ? -9.889 -60.028 33.711 1.00 50.66 189 LEU A CA 1
ATOM 1395 C C . LEU A 1 189 ? -11.124 -60.933 33.508 1.00 50.66 189 LEU A C 1
ATOM 1397 O O . LEU A 1 189 ? -11.571 -61.574 34.450 1.00 50.66 189 LEU A O 1
ATOM 1401 N N . LEU A 1 190 ? -11.661 -61.066 32.290 1.00 53.44 190 LEU A N 1
ATOM 1402 C CA . LEU A 1 190 ? -12.825 -61.945 32.030 1.00 53.44 190 LEU A CA 1
ATOM 1403 C C . LEU A 1 190 ? -12.634 -62.961 30.886 1.00 53.44 190 LEU A C 1
ATOM 1405 O O . LEU A 1 190 ? -13.602 -63.419 30.291 1.00 53.44 190 LEU A O 1
ATOM 1409 N N . GLY A 1 191 ? -11.388 -63.343 30.589 1.00 46.56 191 GLY A N 1
ATOM 1410 C CA . GLY A 1 191 ? -11.058 -64.240 29.470 1.00 46.56 191 GLY A CA 1
ATOM 1411 C C . GLY A 1 191 ? -10.504 -65.624 29.829 1.00 46.56 191 GLY A C 1
ATOM 1412 O O . GLY A 1 191 ? -9.997 -66.291 28.935 1.00 46.56 191 GLY A O 1
ATOM 1413 N N . MET A 1 192 ? -10.530 -66.064 31.095 1.00 48.50 192 MET A N 1
ATOM 1414 C CA . MET A 1 192 ? -9.795 -67.276 31.508 1.00 48.50 192 MET A CA 1
ATOM 1415 C C . MET A 1 192 ? -10.550 -68.181 32.501 1.00 48.50 192 MET A C 1
ATOM 1417 O O . MET A 1 192 ? -9.987 -68.591 33.508 1.00 48.50 192 MET A O 1
ATOM 1421 N N . VAL A 1 193 ? -11.828 -68.504 32.240 1.00 48.44 193 VAL A N 1
ATOM 1422 C CA . VAL A 1 193 ? -12.557 -69.543 33.018 1.00 48.44 193 VAL A CA 1
ATOM 1423 C C . VAL A 1 193 ? -13.361 -70.544 32.158 1.00 48.44 193 VAL A C 1
ATOM 1425 O O . VAL A 1 193 ? -13.778 -71.573 32.667 1.00 48.44 193 VAL A O 1
ATOM 1428 N N . VAL A 1 194 ? -13.518 -70.366 30.840 1.00 48.78 194 VAL A N 1
ATOM 1429 C CA . VAL A 1 194 ? -14.415 -71.239 30.030 1.00 48.78 194 VAL A CA 1
ATOM 1430 C C . VAL A 1 194 ? -13.700 -72.442 29.373 1.00 48.78 194 VAL A C 1
ATOM 1432 O O . VAL A 1 194 ? -14.222 -73.047 28.450 1.00 48.78 194 VAL A O 1
ATOM 1435 N N . ALA A 1 195 ? -12.508 -72.835 29.835 1.00 46.16 195 ALA A N 1
ATOM 1436 C CA . ALA A 1 195 ? -11.782 -73.997 29.285 1.00 46.16 195 ALA A CA 1
ATOM 1437 C C . ALA A 1 195 ? -11.878 -75.276 30.143 1.00 46.16 195 ALA A C 1
ATOM 1439 O O . ALA A 1 195 ? -11.151 -76.236 29.903 1.00 46.16 195 ALA A O 1
ATOM 1440 N N . ILE A 1 196 ? -12.765 -75.314 31.140 1.00 47.06 196 ILE A N 1
ATOM 1441 C CA . ILE A 1 196 ? -13.075 -76.530 31.900 1.00 47.06 196 ILE A CA 1
ATOM 1442 C C . ILE A 1 196 ? -14.595 -76.696 31.849 1.00 47.06 196 ILE A C 1
ATOM 1444 O O . ILE A 1 196 ? -15.313 -75.804 32.288 1.00 47.06 196 ILE A O 1
ATOM 1448 N N . VAL A 1 197 ? -15.055 -77.843 31.339 1.00 45.19 197 VAL A N 1
ATOM 1449 C CA . VAL A 1 197 ? -16.457 -78.257 31.101 1.00 45.19 197 VAL A CA 1
ATOM 1450 C C . VAL A 1 197 ? -17.018 -77.910 29.709 1.00 45.19 197 VAL A C 1
ATOM 1452 O O . VAL A 1 197 ? -17.871 -77.037 29.574 1.00 45.19 197 VAL A O 1
ATOM 1455 N N . LEU A 1 198 ? -16.556 -78.629 28.678 1.00 39.88 198 LEU A N 1
ATOM 1456 C CA . LEU A 1 198 ? -17.325 -79.614 27.881 1.00 39.88 198 LEU A CA 1
ATOM 1457 C C . LEU A 1 198 ? -16.486 -80.135 26.707 1.00 39.88 198 LEU A C 1
ATOM 1459 O O . LEU A 1 198 ? -15.949 -79.301 25.948 1.00 39.88 198 LEU A O 1
#

pLDDT: mean 81.99, std 20.32, range [38.22, 98.31]